Protein AF-A0A238F2N9-F1 (afdb_monomer_lite)

InterPro domains:
  IPR011990 Tetratricopeptide-like helical domain superfamily [G3DSA:1.25.40.10] (8-204)
  IPR011990 Tetratricopeptide-like helical domain superfamily [SSF48452] (9-176)
  IPR050754 Peptidyl-prolyl cis-trans isomerase FKBP4/5/8-like [PTHR46512] (8-212)

Structure (mmCIF, N/CA/C/O backbone):
data_AF-A0A238F2N9-F1
#
_entry.id   AF-A0A238F2N9-F1
#
loop_
_atom_site.group_PDB
_atom_site.id
_atom_site.type_symbol
_atom_site.label_atom_id
_atom_site.label_alt_id
_atom_site.label_comp_id
_atom_site.label_asym_id
_atom_site.label_entity_id
_atom_site.label_seq_id
_atom_site.pdbx_PDB_ins_code
_atom_site.Cartn_x
_atom_site.Cartn_y
_atom_site.Cartn_z
_atom_site.occupancy
_atom_site.B_iso_or_equiv
_atom_site.auth_seq_id
_atom_site.auth_comp_id
_atom_site.auth_asym_id
_atom_site.auth_atom_id
_atom_site.pdbx_PDB_model_num
ATOM 1 N N . MET A 1 1 ? 27.573 -0.767 -26.453 1.00 58.88 1 MET A N 1
ATOM 2 C CA . MET A 1 1 ? 26.104 -0.731 -26.341 1.00 58.88 1 MET A CA 1
ATOM 3 C C . MET A 1 1 ? 25.653 0.646 -26.784 1.00 58.88 1 MET A C 1
ATOM 5 O O . MET A 1 1 ? 26.140 1.631 -26.234 1.00 58.88 1 MET A O 1
ATOM 9 N N . THR A 1 2 ? 24.842 0.719 -27.832 1.00 79.62 2 THR A N 1
ATOM 10 C CA . THR A 1 2 ? 24.351 1.987 -28.385 1.00 79.62 2 THR A CA 1
ATOM 11 C C . THR A 1 2 ? 23.282 2.599 -27.470 1.00 79.62 2 THR A C 1
ATOM 13 O O . THR A 1 2 ? 22.686 1.910 -26.641 1.00 79.62 2 THR A O 1
ATOM 16 N N . HIS A 1 3 ? 23.037 3.907 -27.593 1.00 74.12 3 HIS A N 1
ATOM 17 C CA . HIS A 1 3 ? 22.003 4.604 -26.813 1.00 74.12 3 HIS A CA 1
ATOM 18 C C . HIS A 1 3 ? 20.614 3.971 -27.010 1.00 74.12 3 HIS A C 1
ATOM 20 O O . HIS A 1 3 ? 19.890 3.717 -26.050 1.00 74.12 3 HIS A O 1
ATOM 26 N N . VAL A 1 4 ? 20.300 3.610 -28.256 1.00 81.00 4 VAL A N 1
ATOM 27 C CA . VAL A 1 4 ? 19.047 2.952 -28.650 1.00 81.00 4 VAL A CA 1
ATOM 28 C C . VAL A 1 4 ? 18.907 1.564 -28.011 1.00 81.00 4 VAL A C 1
ATOM 30 O O . VAL A 1 4 ? 17.842 1.220 -27.499 1.00 81.00 4 VAL A O 1
ATOM 33 N N . GLU A 1 5 ? 19.982 0.770 -27.971 1.00 83.94 5 GLU A N 1
ATOM 34 C CA . GLU A 1 5 ? 19.980 -0.539 -27.298 1.00 83.94 5 GLU A CA 1
ATOM 35 C C . GLU A 1 5 ? 19.699 -0.417 -25.797 1.00 83.94 5 GLU A C 1
ATOM 37 O O . GLU A 1 5 ? 18.938 -1.215 -25.247 1.00 83.94 5 GLU A O 1
ATOM 42 N N . ARG A 1 6 ? 20.272 0.597 -25.135 1.00 82.94 6 ARG A N 1
ATOM 43 C CA . ARG A 1 6 ? 20.068 0.842 -23.701 1.00 82.94 6 ARG A CA 1
ATOM 44 C C . ARG A 1 6 ? 18.620 1.230 -23.395 1.00 82.94 6 ARG A C 1
ATOM 46 O O . ARG A 1 6 ? 18.033 0.685 -22.463 1.00 82.94 6 ARG A O 1
ATOM 53 N N . GLN A 1 7 ? 18.032 2.125 -24.191 1.00 82.31 7 GLN A N 1
ATOM 54 C CA . GLN A 1 7 ? 16.620 2.508 -24.058 1.00 82.31 7 GLN A CA 1
ATOM 55 C C . GLN A 1 7 ? 15.690 1.309 -24.236 1.00 82.31 7 GLN A C 1
ATOM 57 O O . GLN A 1 7 ? 14.778 1.103 -23.433 1.00 82.31 7 GLN A O 1
ATOM 62 N N . LYS A 1 8 ? 15.960 0.471 -25.243 1.00 87.56 8 LYS A N 1
ATOM 63 C CA . LYS A 1 8 ? 15.185 -0.745 -25.486 1.00 87.56 8 LYS A CA 1
ATOM 64 C C . LYS A 1 8 ? 15.255 -1.703 -24.294 1.00 87.56 8 LYS A C 1
ATOM 66 O O . LYS A 1 8 ? 14.214 -2.098 -23.777 1.00 87.56 8 LYS A O 1
ATOM 71 N N . GLN A 1 9 ? 16.452 -2.009 -23.792 1.00 88.12 9 GLN A N 1
ATOM 72 C CA . GLN A 1 9 ? 16.621 -2.886 -22.623 1.00 88.12 9 GLN A CA 1
ATOM 73 C C . GLN A 1 9 ? 15.917 -2.349 -21.370 1.00 88.12 9 GLN A C 1
ATOM 75 O O . GLN A 1 9 ? 15.316 -3.116 -20.612 1.00 88.12 9 GLN A O 1
ATOM 80 N N . LEU A 1 10 ? 15.964 -1.033 -21.159 1.00 88.06 10 LEU A N 1
ATOM 81 C CA . LEU A 1 10 ? 15.272 -0.378 -20.056 1.00 88.06 10 LEU A CA 1
ATOM 82 C C . LEU A 1 10 ? 13.750 -0.522 -20.185 1.00 88.06 10 LEU A C 1
ATOM 84 O O . LEU A 1 10 ? 13.097 -0.929 -19.224 1.00 88.06 10 LEU A O 1
ATOM 88 N N . SER A 1 11 ? 13.197 -0.254 -21.371 1.00 88.44 11 SER A N 1
ATOM 89 C CA . SER A 1 11 ? 11.763 -0.420 -21.634 1.00 88.44 11 SER A CA 1
ATOM 90 C C . SER A 1 11 ? 11.304 -1.866 -21.410 1.00 88.44 11 SER A C 1
ATOM 92 O O . SER A 1 11 ? 10.358 -2.100 -20.663 1.00 88.44 11 SER A O 1
ATOM 94 N N . GLU A 1 12 ? 12.057 -2.850 -21.915 1.00 91.88 12 GLU A N 1
ATOM 95 C CA . GLU A 1 12 ? 11.763 -4.272 -21.717 1.00 91.88 12 GLU A CA 1
ATOM 96 C C . GLU A 1 12 ? 11.811 -4.678 -20.239 1.00 91.88 12 GLU A C 1
ATOM 98 O O . GLU A 1 12 ? 11.025 -5.514 -19.793 1.00 91.88 12 GLU A O 1
ATOM 103 N N . THR A 1 13 ? 12.735 -4.105 -19.464 1.00 91.50 13 THR A N 1
ATOM 104 C CA . THR A 1 13 ? 12.846 -4.369 -18.021 1.00 91.50 13 THR A CA 1
ATOM 105 C C . THR A 1 13 ? 11.628 -3.836 -17.272 1.00 91.50 13 THR A C 1
ATOM 107 O O . THR A 1 13 ? 11.067 -4.537 -16.426 1.00 91.50 13 THR A O 1
ATOM 110 N N . ILE A 1 14 ? 11.186 -2.623 -17.611 1.00 92.31 14 ILE A N 1
ATOM 111 C CA . ILE A 1 14 ? 9.998 -1.998 -17.021 1.00 92.31 14 ILE A CA 1
ATOM 112 C C . ILE A 1 14 ? 8.747 -2.810 -17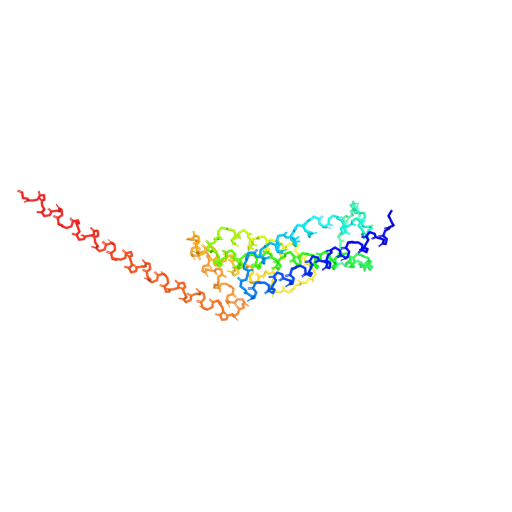.368 1.00 92.31 14 ILE A C 1
ATOM 114 O O . ILE A 1 14 ? 7.971 -3.144 -16.471 1.00 92.31 14 ILE A O 1
ATOM 118 N N . ASP A 1 15 ? 8.584 -3.203 -18.630 1.00 94.12 15 ASP A N 1
ATOM 119 C CA . ASP A 1 15 ? 7.436 -3.993 -19.075 1.00 94.12 15 ASP A CA 1
ATOM 120 C C . ASP A 1 15 ? 7.392 -5.362 -18.391 1.00 94.12 15 ASP A C 1
ATOM 122 O O . ASP A 1 15 ? 6.347 -5.761 -17.871 1.00 94.12 15 ASP A O 1
ATOM 126 N N . LYS A 1 16 ? 8.533 -6.059 -18.294 1.00 95.62 16 LYS A N 1
ATOM 127 C CA . LYS A 1 16 ? 8.638 -7.326 -17.551 1.00 95.62 16 LYS A CA 1
ATOM 128 C C . LYS A 1 16 ? 8.234 -7.153 -16.090 1.00 95.62 16 LYS A C 1
ATOM 130 O O . LYS A 1 16 ? 7.448 -7.949 -15.579 1.00 95.62 16 LYS A O 1
ATOM 135 N N . ALA A 1 17 ? 8.709 -6.104 -15.421 1.00 95.62 17 ALA A N 1
ATOM 136 C CA . ALA A 1 17 ? 8.328 -5.834 -14.039 1.00 95.62 17 ALA A CA 1
ATOM 137 C C . ALA A 1 17 ? 6.822 -5.540 -13.906 1.00 95.62 17 ALA A C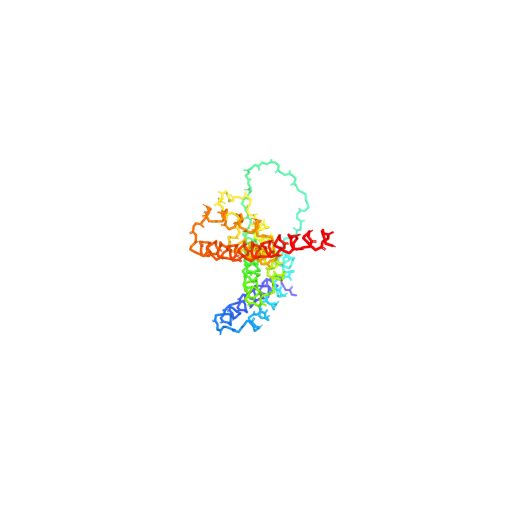 1
ATOM 139 O O . ALA A 1 17 ? 6.164 -6.033 -12.989 1.00 95.62 17 ALA A O 1
ATOM 140 N N . ILE A 1 18 ? 6.229 -4.796 -14.842 1.00 94.25 18 ILE A N 1
ATOM 141 C CA . ILE A 1 18 ? 4.783 -4.550 -14.849 1.00 94.25 18 ILE A CA 1
ATOM 142 C C . ILE A 1 18 ? 4.007 -5.860 -15.038 1.00 94.25 18 ILE A C 1
ATOM 144 O O . ILE A 1 18 ? 3.010 -6.061 -14.341 1.00 94.25 18 ILE A O 1
ATOM 148 N N . GLN A 1 19 ? 4.465 -6.765 -15.905 1.00 97.06 19 GLN A N 1
ATOM 149 C CA . GLN A 1 19 ? 3.849 -8.083 -16.090 1.00 97.06 19 GLN A CA 1
ATOM 150 C C . GLN A 1 19 ? 3.903 -8.928 -14.812 1.00 97.06 19 GLN A C 1
ATOM 152 O O . GLN A 1 19 ? 2.876 -9.459 -14.391 1.00 97.06 19 GLN A O 1
ATOM 157 N N . VAL A 1 20 ? 5.050 -8.978 -14.126 1.00 97.56 20 VAL A N 1
ATOM 158 C CA . VAL A 1 20 ? 5.173 -9.679 -12.832 1.00 97.56 20 VAL A CA 1
ATOM 159 C C . VAL A 1 20 ? 4.210 -9.092 -11.793 1.00 97.56 20 VAL A C 1
ATOM 161 O O . VAL A 1 20 ? 3.560 -9.829 -11.054 1.00 97.56 20 VAL A O 1
ATOM 164 N N . ARG A 1 21 ? 4.017 -7.766 -11.771 1.00 96.88 21 ARG A N 1
ATOM 165 C CA . ARG A 1 21 ? 3.015 -7.132 -10.895 1.00 96.88 21 ARG A CA 1
ATOM 166 C C . ARG A 1 21 ? 1.595 -7.614 -11.203 1.00 96.88 21 ARG A C 1
ATOM 168 O O . ARG A 1 21 ? 0.807 -7.800 -10.276 1.00 96.88 21 ARG A O 1
ATOM 175 N N . LEU A 1 22 ? 1.244 -7.775 -12.480 1.00 97.19 22 LEU A N 1
ATOM 176 C CA . LEU A 1 22 ? -0.074 -8.273 -12.884 1.00 97.19 22 LEU A CA 1
ATOM 177 C C . LEU A 1 22 ? -0.270 -9.734 -12.458 1.00 97.19 22 LEU A C 1
ATOM 179 O O . LEU A 1 22 ? -1.304 -10.041 -11.871 1.00 97.19 22 LEU A O 1
ATOM 183 N N . GLN A 1 23 ? 0.747 -10.583 -12.618 1.00 97.50 23 GLN A N 1
ATOM 184 C CA . GLN A 1 23 ? 0.736 -11.959 -12.102 1.00 97.50 23 GLN A CA 1
ATOM 185 C C . GLN A 1 23 ? 0.522 -11.991 -10.581 1.00 97.50 23 GLN A C 1
ATOM 187 O O . GLN A 1 23 ? -0.339 -12.723 -10.088 1.00 97.50 23 GLN A O 1
ATOM 192 N N . GLY A 1 24 ? 1.215 -11.119 -9.843 1.00 97.38 24 GLY A N 1
ATOM 193 C CA . GLY A 1 24 ? 1.013 -10.960 -8.403 1.00 97.38 24 GLY A CA 1
ATOM 194 C C . GLY A 1 24 ? -0.418 -10.540 -8.045 1.00 97.38 24 GLY A C 1
ATOM 195 O O . GLY A 1 24 ? -0.977 -11.022 -7.060 1.00 97.38 24 GLY A O 1
ATOM 196 N N . ASN A 1 25 ? -1.061 -9.695 -8.862 1.00 96.94 25 ASN A N 1
ATOM 197 C CA . ASN A 1 25 ? -2.469 -9.329 -8.670 1.00 96.94 25 ASN A CA 1
ATOM 198 C C . ASN A 1 25 ? -3.406 -10.524 -8.860 1.00 96.94 25 ASN A C 1
ATOM 200 O O . ASN A 1 25 ? -4.387 -10.643 -8.127 1.00 96.94 25 ASN A O 1
ATOM 204 N N . ASP A 1 26 ? -3.125 -11.398 -9.821 1.00 97.94 26 ASP A N 1
ATOM 205 C CA . ASP A 1 26 ? -3.947 -12.581 -10.063 1.00 97.94 26 ASP A CA 1
ATOM 206 C C . ASP A 1 26 ? -3.767 -13.621 -8.952 1.00 97.94 26 ASP A C 1
ATOM 208 O O . ASP A 1 26 ? -4.764 -14.130 -8.437 1.00 97.94 26 ASP A O 1
ATOM 212 N N . LYS A 1 27 ? -2.539 -13.822 -8.456 1.00 97.94 27 LYS A N 1
ATOM 213 C CA . LYS A 1 27 ? -2.280 -14.616 -7.240 1.00 97.94 27 LYS A CA 1
ATOM 214 C C . LYS A 1 27 ? -3.001 -14.047 -6.016 1.00 97.94 27 LYS A C 1
ATOM 216 O O . LYS A 1 27 ? -3.625 -14.789 -5.260 1.00 97.94 27 LYS A O 1
ATOM 221 N N . LEU A 1 28 ? -2.999 -12.720 -5.848 1.00 96.69 28 LEU A N 1
ATOM 222 C CA . LEU A 1 28 ? -3.719 -12.049 -4.763 1.00 96.69 28 LEU A CA 1
ATOM 223 C C . LEU A 1 28 ? -5.235 -12.287 -4.839 1.00 96.69 28 LEU A C 1
ATOM 225 O O . LEU A 1 28 ? -5.866 -12.498 -3.800 1.00 96.69 28 LEU A O 1
ATOM 229 N N . LYS A 1 29 ? -5.822 -12.259 -6.044 1.00 96.56 29 LYS A N 1
ATOM 230 C CA . LYS A 1 29 ? -7.240 -12.598 -6.258 1.00 96.56 29 LYS A CA 1
ATOM 231 C C . LYS A 1 29 ? -7.514 -14.074 -5.964 1.00 96.56 29 LYS A C 1
ATOM 233 O O . LYS A 1 29 ? -8.528 -14.374 -5.346 1.00 96.56 29 LYS A O 1
ATOM 238 N N . ALA A 1 30 ? -6.601 -14.966 -6.351 1.00 96.81 30 ALA A N 1
ATOM 239 C CA . ALA A 1 30 ? -6.681 -16.404 -6.092 1.00 96.81 30 ALA A CA 1
ATOM 240 C C . ALA A 1 30 ? -6.447 -16.783 -4.614 1.00 96.81 30 ALA A C 1
ATOM 242 O O . ALA A 1 30 ? -6.652 -17.931 -4.233 1.00 96.81 30 ALA A O 1
ATOM 243 N N . GLY A 1 31 ? -6.031 -15.834 -3.770 1.00 96.00 31 GLY A N 1
ATOM 244 C CA . GLY A 1 31 ? -5.780 -16.062 -2.347 1.00 96.00 31 GLY A CA 1
ATOM 245 C C . GLY A 1 31 ? -4.364 -16.543 -2.018 1.00 96.00 31 GLY A C 1
ATOM 246 O O . GLY A 1 31 ? -4.049 -16.694 -0.838 1.00 96.00 31 GLY A O 1
ATOM 247 N N . ASP A 1 32 ? -3.484 -16.699 -3.011 1.00 97.19 32 ASP A N 1
ATOM 248 C CA . ASP A 1 32 ? -2.063 -16.976 -2.793 1.00 97.19 32 ASP A CA 1
ATOM 249 C C . ASP A 1 32 ? -1.331 -15.699 -2.350 1.00 97.19 32 ASP A C 1
ATOM 251 O O . ASP A 1 32 ? -0.684 -14.982 -3.119 1.00 97.19 32 ASP A O 1
ATOM 255 N N . LEU A 1 33 ? -1.468 -15.392 -1.060 1.00 96.62 33 LEU A N 1
ATOM 256 C CA . LEU A 1 33 ? -0.879 -14.204 -0.450 1.00 96.62 33 LEU A CA 1
ATOM 257 C C . LEU A 1 33 ? 0.655 -14.239 -0.455 1.00 96.62 33 LEU A C 1
ATOM 259 O O . LEU A 1 33 ? 1.288 -13.183 -0.486 1.00 96.62 33 LEU A O 1
ATOM 263 N N . GLN A 1 34 ? 1.260 -15.426 -0.364 1.00 96.50 34 GLN A N 1
ATOM 264 C CA . GLN A 1 34 ? 2.711 -15.561 -0.275 1.00 96.50 34 GLN A CA 1
ATOM 265 C C . GLN A 1 34 ? 3.364 -15.457 -1.651 1.00 96.50 34 GLN A C 1
ATOM 267 O O . GLN A 1 34 ? 4.317 -14.688 -1.787 1.00 96.50 34 GLN A O 1
ATOM 272 N N . GLY A 1 35 ? 2.825 -16.139 -2.663 1.00 97.25 35 GLY A N 1
ATOM 273 C CA . GLY A 1 35 ? 3.292 -16.003 -4.039 1.00 97.25 35 GLY A CA 1
ATOM 274 C C . GLY A 1 35 ? 3.075 -14.591 -4.581 1.00 97.25 35 GLY A C 1
ATOM 275 O O . GLY A 1 35 ? 3.976 -14.040 -5.206 1.00 97.25 35 GLY A O 1
ATOM 276 N N . ALA A 1 36 ? 1.950 -13.942 -4.252 1.00 97.94 36 ALA A N 1
ATOM 277 C CA . ALA A 1 36 ? 1.735 -12.537 -4.607 1.00 97.94 36 ALA A CA 1
ATOM 278 C C . ALA A 1 36 ? 2.782 -11.605 -3.971 1.00 97.94 36 ALA A C 1
ATOM 280 O O . ALA A 1 36 ? 3.303 -10.711 -4.634 1.00 97.94 36 ALA A O 1
ATOM 281 N N . LEU A 1 37 ? 3.126 -11.812 -2.691 1.00 97.19 37 LEU A N 1
ATOM 282 C CA . LEU A 1 37 ? 4.179 -11.030 -2.034 1.00 97.19 37 LEU A CA 1
ATOM 283 C C . LEU A 1 37 ? 5.542 -11.227 -2.697 1.00 97.19 37 LEU A C 1
ATOM 285 O O . LEU A 1 37 ? 6.263 -10.246 -2.853 1.00 97.19 37 LEU A O 1
ATOM 289 N N . GLN A 1 38 ? 5.896 -12.461 -3.064 1.00 97.56 38 GLN A N 1
ATOM 290 C CA . GLN A 1 38 ? 7.151 -12.750 -3.762 1.00 97.56 38 GLN A CA 1
ATOM 291 C C . GLN A 1 38 ? 7.229 -11.983 -5.084 1.00 97.56 38 GLN A C 1
ATOM 293 O O . GLN A 1 38 ? 8.198 -11.253 -5.291 1.00 97.56 38 GLN A O 1
ATOM 298 N N . ASP A 1 39 ? 6.176 -12.048 -5.902 1.00 97.88 39 ASP A N 1
ATOM 299 C CA . ASP A 1 39 ? 6.106 -11.303 -7.162 1.00 97.88 39 ASP A CA 1
ATOM 300 C C . ASP A 1 39 ? 6.259 -9.796 -6.920 1.00 97.88 39 ASP A C 1
ATOM 302 O O . ASP A 1 39 ? 7.056 -9.134 -7.580 1.00 97.88 39 ASP A O 1
ATOM 306 N N . TYR A 1 40 ? 5.565 -9.237 -5.924 1.00 97.75 40 TYR A N 1
ATOM 307 C CA . TYR A 1 40 ? 5.686 -7.816 -5.592 1.00 97.75 40 TYR A CA 1
ATOM 308 C C . TYR A 1 40 ? 7.088 -7.417 -5.119 1.00 97.75 40 TYR A C 1
ATOM 310 O O . TYR A 1 40 ? 7.554 -6.333 -5.472 1.00 97.75 40 TYR A O 1
ATOM 318 N N . TYR A 1 41 ? 7.795 -8.268 -4.371 1.00 96.81 41 TYR A N 1
ATOM 319 C CA . TYR A 1 41 ? 9.195 -8.010 -4.028 1.00 96.81 41 TYR A CA 1
ATOM 320 C C . TYR A 1 41 ? 10.094 -8.017 -5.267 1.00 96.81 41 TYR A C 1
ATOM 322 O O . TYR A 1 41 ? 10.939 -7.131 -5.385 1.00 96.81 41 TYR A O 1
ATOM 330 N N . SER A 1 42 ? 9.880 -8.943 -6.206 1.00 95.50 42 SER A N 1
ATOM 331 C CA . SER A 1 42 ? 10.598 -8.961 -7.485 1.00 95.50 42 SER A CA 1
ATOM 332 C C . SER A 1 42 ? 10.351 -7.685 -8.291 1.00 95.50 42 SER A C 1
ATOM 334 O O . SER A 1 42 ? 11.302 -7.091 -8.788 1.00 95.50 42 SER A O 1
ATOM 336 N N . VAL A 1 43 ? 9.109 -7.192 -8.339 1.00 96.12 43 VAL A N 1
ATOM 337 C CA . VAL A 1 43 ? 8.774 -5.908 -8.982 1.00 96.12 43 VAL A CA 1
ATOM 338 C C . VAL A 1 43 ? 9.533 -4.753 -8.337 1.00 96.12 43 VAL A C 1
ATOM 340 O O . VAL A 1 43 ? 10.143 -3.947 -9.037 1.00 96.12 43 VAL A O 1
ATOM 343 N N . LEU A 1 44 ? 9.514 -4.660 -7.003 1.00 94.25 44 LEU A N 1
ATOM 344 C CA . LEU A 1 44 ? 10.239 -3.607 -6.294 1.00 94.25 44 LEU A CA 1
ATOM 345 C C . LEU A 1 44 ? 11.743 -3.699 -6.536 1.00 94.25 44 LEU A C 1
ATOM 347 O O . LEU A 1 44 ? 12.374 -2.662 -6.688 1.00 94.25 44 LEU A O 1
ATOM 351 N N . PHE A 1 45 ? 12.308 -4.903 -6.586 1.00 92.88 45 PHE A N 1
ATOM 352 C CA . PHE A 1 45 ? 13.722 -5.105 -6.880 1.00 92.88 45 PHE A CA 1
ATOM 353 C C . PHE A 1 45 ? 14.082 -4.653 -8.300 1.00 92.88 45 PHE A C 1
ATOM 355 O O . PHE A 1 45 ? 15.075 -3.959 -8.477 1.00 92.88 45 PHE A O 1
ATOM 362 N N . SER A 1 46 ? 13.256 -4.986 -9.298 1.00 91.50 46 SER A N 1
ATOM 363 C CA . SER A 1 46 ? 13.491 -4.595 -10.692 1.00 91.50 46 SER A CA 1
ATOM 364 C C . SER A 1 46 ? 13.303 -3.102 -10.946 1.00 91.50 46 SER A C 1
ATOM 366 O O . SER A 1 46 ? 13.966 -2.555 -11.818 1.00 91.50 46 SER A O 1
ATOM 368 N N . LEU A 1 47 ? 12.386 -2.447 -10.228 1.00 89.88 47 LEU A N 1
ATOM 369 C CA . LEU A 1 47 ? 12.039 -1.044 -10.471 1.00 89.88 47 LEU A CA 1
ATOM 370 C C . LEU A 1 47 ? 12.773 -0.057 -9.555 1.00 89.88 47 LEU A C 1
ATOM 372 O O . LEU A 1 47 ? 12.991 1.091 -9.948 1.00 89.88 47 LEU A O 1
ATOM 376 N N . ARG A 1 48 ? 13.154 -0.454 -8.332 1.00 83.06 48 ARG A N 1
ATOM 377 C CA . ARG A 1 48 ? 13.898 0.431 -7.423 1.00 83.06 48 ARG A CA 1
ATOM 378 C C . ARG A 1 48 ? 15.308 0.651 -7.961 1.00 83.06 48 ARG A C 1
ATOM 380 O O . ARG A 1 48 ? 16.056 -0.295 -8.162 1.00 83.06 48 ARG A O 1
ATOM 387 N N . GLY A 1 49 ? 15.672 1.918 -8.133 1.00 75.06 49 GLY A N 1
ATOM 388 C CA . GLY A 1 49 ? 16.987 2.318 -8.636 1.00 75.06 49 GLY A CA 1
ATOM 389 C C . GLY A 1 49 ? 17.034 2.584 -10.141 1.00 75.06 49 GLY A C 1
ATOM 390 O O . GLY A 1 49 ? 18.046 3.088 -10.615 1.00 75.06 49 GLY A O 1
ATOM 391 N N . LEU A 1 50 ? 15.940 2.348 -10.880 1.00 80.88 50 LEU A N 1
ATOM 392 C CA . LEU A 1 50 ? 15.884 2.691 -12.303 1.00 80.88 50 LEU A CA 1
ATOM 393 C C . LEU A 1 50 ? 15.821 4.202 -12.566 1.00 80.88 50 LEU A C 1
ATOM 395 O O . LEU A 1 50 ? 16.100 4.599 -13.687 1.00 80.88 50 LEU A O 1
ATOM 399 N N . ASP A 1 51 ? 15.510 5.049 -11.576 1.00 68.69 51 ASP A N 1
ATOM 400 C CA . ASP A 1 51 ? 15.424 6.511 -11.767 1.00 68.69 51 ASP A CA 1
ATOM 401 C C . ASP A 1 51 ? 16.713 7.098 -12.383 1.00 68.69 51 ASP A C 1
ATOM 403 O O . ASP A 1 51 ? 16.646 7.884 -13.328 1.00 68.69 51 ASP A O 1
ATOM 407 N N . GLY A 1 52 ? 17.891 6.667 -11.910 1.00 69.06 52 GLY A N 1
ATOM 408 C CA . GLY A 1 52 ? 19.181 7.090 -12.475 1.00 69.06 52 GLY A CA 1
ATOM 409 C C . GLY A 1 52 ? 19.436 6.503 -13.866 1.00 69.06 52 GLY A C 1
ATOM 410 O O . GLY A 1 52 ? 19.835 7.216 -14.783 1.00 69.06 52 GLY A O 1
ATOM 411 N N . SER A 1 53 ? 19.114 5.222 -14.063 1.00 73.44 53 SER A N 1
ATOM 412 C CA . SER A 1 53 ? 19.263 4.548 -15.359 1.00 73.44 53 SER A CA 1
ATOM 413 C C . SER A 1 53 ? 18.339 5.119 -16.439 1.00 73.44 53 SER A C 1
ATOM 415 O O . SER A 1 53 ? 18.738 5.193 -17.598 1.00 73.44 53 SER A O 1
ATOM 417 N N . ILE A 1 54 ? 17.130 5.557 -16.075 1.00 73.94 54 ILE A N 1
ATOM 418 C CA . ILE A 1 54 ? 16.194 6.258 -16.964 1.00 73.94 54 ILE A CA 1
ATOM 419 C C . ILE A 1 54 ? 16.790 7.599 -17.390 1.00 73.94 54 ILE A C 1
ATOM 421 O O . ILE A 1 54 ? 16.740 7.942 -18.569 1.00 73.94 54 ILE A O 1
ATOM 425 N N . GLN A 1 55 ? 17.406 8.334 -16.463 1.00 69.50 55 GLN A N 1
ATOM 426 C CA . GLN A 1 55 ? 18.048 9.609 -16.771 1.00 69.50 55 GLN A CA 1
ATOM 427 C C . GLN A 1 55 ? 19.267 9.463 -17.690 1.00 69.50 55 GLN A C 1
ATOM 429 O O . GLN A 1 55 ? 19.414 10.226 -18.645 1.00 69.50 55 GLN A O 1
ATOM 434 N N . GLU A 1 56 ? 20.099 8.450 -17.461 1.00 72.94 56 GLU A N 1
ATOM 435 C CA . GLU A 1 56 ? 21.279 8.163 -18.283 1.00 72.94 56 GLU A CA 1
ATOM 436 C C . GLU A 1 56 ? 20.945 7.569 -19.659 1.00 72.94 56 GLU A C 1
ATOM 438 O O . GLU A 1 56 ? 21.672 7.800 -20.626 1.00 72.94 56 GLU A O 1
ATOM 443 N N . ALA A 1 57 ? 19.884 6.765 -19.766 1.00 65.44 57 ALA A N 1
ATOM 444 C CA . ALA A 1 57 ? 19.474 6.135 -21.022 1.00 65.44 57 ALA A CA 1
ATOM 445 C C . ALA A 1 57 ? 18.706 7.078 -21.955 1.00 65.44 57 ALA A C 1
ATOM 447 O O . ALA A 1 57 ? 18.606 6.797 -23.143 1.00 65.44 57 ALA A O 1
ATOM 448 N N . MET A 1 58 ? 18.163 8.175 -21.432 1.00 66.81 58 MET A N 1
ATOM 449 C CA . MET A 1 58 ? 17.422 9.179 -22.203 1.00 66.81 58 MET A CA 1
ATOM 450 C C . MET A 1 58 ? 18.287 10.407 -22.542 1.00 66.81 58 MET A C 1
ATOM 452 O O . MET A 1 58 ? 17.775 11.396 -23.049 1.00 66.81 58 MET A O 1
ATOM 456 N N . GLY A 1 59 ? 19.600 10.353 -22.272 1.00 57.00 59 GLY A N 1
ATOM 457 C CA . GLY A 1 59 ? 20.566 11.366 -22.715 1.00 57.00 59 GLY A CA 1
ATOM 458 C C . GLY A 1 59 ? 20.577 12.672 -21.911 1.00 57.00 59 GLY A C 1
ATOM 459 O O . GLY A 1 59 ? 21.214 13.642 -22.323 1.00 57.00 59 GLY A O 1
ATOM 460 N N . ALA A 1 60 ? 19.917 12.726 -20.751 1.00 53.31 60 ALA A N 1
ATOM 461 C CA . ALA A 1 60 ? 19.815 13.946 -19.957 1.00 53.31 60 ALA A CA 1
ATOM 462 C C . ALA A 1 60 ? 21.025 14.122 -19.020 1.00 53.31 60 ALA A C 1
ATOM 464 O O . ALA A 1 60 ? 21.026 13.664 -17.874 1.00 53.31 60 ALA A O 1
ATOM 465 N N . ALA A 1 61 ? 22.051 14.843 -19.481 1.00 43.06 61 ALA A N 1
ATOM 466 C CA . ALA A 1 61 ? 23.078 15.387 -18.591 1.00 43.06 61 ALA A CA 1
ATOM 467 C C . ALA A 1 61 ? 22.426 16.241 -17.478 1.00 43.06 61 ALA A C 1
ATOM 469 O O . ALA A 1 61 ? 21.441 16.941 -17.747 1.00 43.06 61 ALA A O 1
ATOM 470 N N . PRO A 1 62 ? 22.952 16.239 -16.237 1.00 40.50 62 PRO A N 1
ATOM 471 C CA . PRO A 1 62 ? 22.481 17.160 -15.214 1.00 40.50 62 PRO A CA 1
ATOM 472 C C . PRO A 1 62 ? 22.764 18.583 -15.703 1.00 40.50 62 PRO A C 1
ATOM 474 O O . PRO A 1 62 ? 23.919 19.000 -15.786 1.00 40.50 62 PRO A O 1
ATOM 477 N N . ARG A 1 63 ? 21.718 19.338 -16.061 1.00 42.53 63 ARG A N 1
ATOM 478 C CA . ARG A 1 63 ? 21.859 20.769 -16.339 1.00 42.53 63 ARG A CA 1
ATOM 479 C C . ARG A 1 63 ? 22.182 21.472 -15.021 1.00 42.53 63 ARG A C 1
ATOM 481 O O . ARG A 1 63 ? 21.293 21.868 -14.273 1.00 42.53 63 ARG A O 1
ATOM 488 N N . LEU A 1 64 ? 23.474 21.568 -14.719 1.00 40.22 64 LEU A N 1
ATOM 489 C CA . LEU A 1 64 ? 24.020 22.464 -13.711 1.00 40.22 64 LEU A CA 1
ATOM 490 C C . LEU A 1 64 ? 23.665 23.901 -14.110 1.00 40.22 64 LEU A C 1
ATOM 492 O O . LEU A 1 64 ? 24.177 24.414 -15.096 1.00 40.22 64 LEU A O 1
ATOM 496 N N . GLY A 1 65 ? 22.787 24.521 -13.320 1.00 45.03 65 GLY A N 1
ATOM 497 C CA . GLY A 1 65 ? 22.678 25.970 -13.172 1.00 45.03 65 GLY A CA 1
ATOM 498 C C . GLY A 1 65 ? 22.094 26.746 -14.351 1.00 45.03 65 GLY A C 1
ATOM 499 O O . GLY A 1 65 ? 22.810 27.169 -15.247 1.00 45.03 65 GLY A O 1
ATOM 500 N N . CYS A 1 66 ? 20.814 27.101 -14.250 1.00 27.62 66 CYS A N 1
ATOM 501 C CA . CYS A 1 66 ? 20.384 28.434 -14.667 1.00 27.62 66 CYS A CA 1
ATOM 502 C C . CYS A 1 66 ? 19.178 28.854 -13.812 1.00 27.62 66 CYS A C 1
ATOM 504 O O . CYS A 1 66 ? 18.145 28.183 -13.868 1.00 27.62 66 CYS A O 1
ATOM 506 N N . PRO A 1 67 ? 19.271 29.912 -12.987 1.00 40.41 67 PRO A N 1
ATOM 507 C CA . PRO A 1 67 ? 18.099 30.458 -12.326 1.00 40.41 67 PRO A CA 1
ATOM 508 C C . PRO A 1 67 ? 17.340 31.281 -13.369 1.00 40.41 67 PRO A C 1
ATOM 510 O O . PRO A 1 67 ? 17.812 32.338 -13.776 1.00 40.41 67 PRO A O 1
ATOM 513 N N . SER A 1 68 ? 16.186 30.802 -13.832 1.00 37.44 68 SER A N 1
ATOM 514 C CA . SER A 1 68 ? 15.300 31.623 -14.660 1.00 37.44 68 SER A CA 1
ATOM 515 C C . SER A 1 68 ? 13.997 31.874 -13.919 1.00 37.44 68 SER A C 1
ATOM 517 O O . SER A 1 68 ? 13.134 31.007 -13.797 1.00 37.44 68 SER A O 1
ATOM 519 N N . GLN A 1 69 ? 13.898 33.083 -13.370 1.00 44.75 69 GLN A N 1
ATOM 520 C CA . GLN A 1 69 ? 12.638 33.697 -12.990 1.00 44.75 69 GLN A CA 1
ATOM 521 C C . GLN A 1 69 ? 11.905 34.087 -14.280 1.00 44.75 69 GLN A C 1
ATOM 523 O O . GLN A 1 69 ? 12.304 35.034 -14.947 1.00 44.75 69 GLN A O 1
ATOM 528 N N . SER A 1 70 ? 10.865 33.349 -14.661 1.00 41.25 70 SER A N 1
ATOM 529 C CA . SER A 1 70 ? 9.688 33.848 -15.398 1.00 41.25 70 SER A CA 1
ATOM 530 C C . SER A 1 70 ? 8.775 32.671 -15.751 1.00 41.25 70 SER A C 1
ATOM 532 O O . SER A 1 70 ? 9.217 31.635 -16.237 1.00 41.25 70 SER A O 1
ATOM 534 N N . GLY A 1 71 ? 7.487 32.815 -15.433 1.00 45.97 71 GLY A N 1
ATOM 535 C CA . GLY A 1 71 ? 6.477 31.752 -15.416 1.00 45.97 71 GLY A CA 1
ATOM 536 C C . GLY A 1 71 ? 5.941 31.306 -16.778 1.00 45.97 71 GLY A C 1
ATOM 537 O O . GLY A 1 71 ? 4.730 31.201 -16.935 1.00 45.97 71 GLY A O 1
ATOM 538 N N . THR A 1 72 ? 6.813 30.999 -17.735 1.00 43.38 72 THR A N 1
ATOM 539 C CA . THR A 1 72 ? 6.417 30.293 -18.965 1.00 43.38 72 THR A CA 1
ATOM 540 C C . THR A 1 72 ? 7.538 29.330 -19.339 1.00 43.38 72 THR A C 1
ATOM 542 O O . THR A 1 72 ? 8.582 29.764 -19.823 1.00 43.38 72 THR A O 1
ATOM 545 N N . GLU A 1 73 ? 7.368 28.033 -19.050 1.00 49.38 73 GLU A N 1
ATOM 546 C CA . GLU A 1 73 ? 8.365 27.033 -19.448 1.00 49.38 73 GLU A CA 1
ATOM 547 C C . GLU A 1 73 ? 8.417 26.932 -20.986 1.00 49.38 73 GLU A C 1
ATOM 549 O O . GLU A 1 73 ? 7.364 26.868 -21.628 1.00 49.38 73 GLU A O 1
ATOM 554 N N . PRO A 1 74 ? 9.616 26.923 -21.598 1.00 47.50 74 PRO A N 1
ATOM 555 C CA . PRO A 1 74 ? 9.763 26.649 -23.024 1.00 47.50 74 PRO A CA 1
ATOM 556 C C . PRO A 1 74 ? 9.255 25.233 -23.359 1.00 47.50 74 PRO A C 1
ATOM 558 O O . PRO A 1 74 ? 9.215 24.375 -22.472 1.00 47.50 74 PRO A O 1
ATOM 561 N N . PRO A 1 75 ? 8.882 24.952 -24.625 1.00 50.97 75 PRO A N 1
ATOM 562 C CA . PRO A 1 75 ? 8.425 23.629 -25.037 1.00 50.97 75 PRO A CA 1
ATOM 563 C C . PRO A 1 75 ? 9.454 22.574 -24.631 1.00 50.97 75 PRO A C 1
ATOM 565 O O . PRO A 1 75 ? 10.612 22.637 -25.041 1.00 50.97 75 PRO A O 1
ATOM 568 N N . LEU A 1 76 ? 9.042 21.628 -23.787 1.00 59.69 76 LEU A N 1
ATOM 569 C CA . LEU A 1 76 ? 9.881 20.491 -23.426 1.00 59.69 76 LEU A CA 1
ATOM 570 C C . LEU A 1 76 ? 10.172 19.683 -24.691 1.00 59.69 76 LEU A C 1
ATOM 572 O O . LEU A 1 76 ? 9.231 19.310 -25.397 1.00 59.69 76 LEU A O 1
ATOM 576 N N . ASP A 1 77 ? 11.455 19.419 -24.928 1.00 71.06 77 ASP A N 1
ATOM 577 C CA . ASP A 1 77 ? 11.934 18.512 -25.970 1.00 71.06 77 ASP A CA 1
ATOM 578 C C . ASP A 1 77 ? 11.232 17.149 -25.840 1.00 71.06 77 ASP A C 1
ATOM 580 O O . ASP A 1 77 ? 10.961 16.695 -24.717 1.00 71.06 77 ASP A O 1
ATOM 584 N N . ASP A 1 78 ? 10.909 16.500 -26.958 1.00 75.56 78 ASP A N 1
ATOM 585 C CA . ASP A 1 78 ? 10.080 15.283 -26.954 1.00 75.56 78 ASP A CA 1
ATOM 586 C C . ASP A 1 78 ? 10.740 14.139 -26.159 1.00 75.56 78 ASP A C 1
ATOM 588 O O . ASP A 1 78 ? 10.056 13.386 -25.457 1.00 75.56 78 ASP A O 1
ATOM 592 N N . ASP A 1 79 ? 12.075 14.098 -26.133 1.00 71.25 79 ASP A N 1
ATOM 593 C CA . ASP A 1 79 ? 12.861 13.163 -25.322 1.00 71.25 79 ASP A CA 1
ATOM 594 C C . ASP A 1 79 ? 12.685 13.392 -23.809 1.00 71.25 79 ASP A C 1
ATOM 596 O O . ASP A 1 79 ? 12.559 12.443 -23.027 1.00 71.25 79 ASP A O 1
ATOM 600 N N . VAL A 1 80 ? 12.599 14.655 -23.373 1.00 76.50 80 VAL A N 1
ATOM 601 C CA . VAL A 1 80 ? 12.386 15.006 -21.958 1.00 76.50 80 VAL A CA 1
ATOM 602 C C . VAL A 1 80 ? 10.972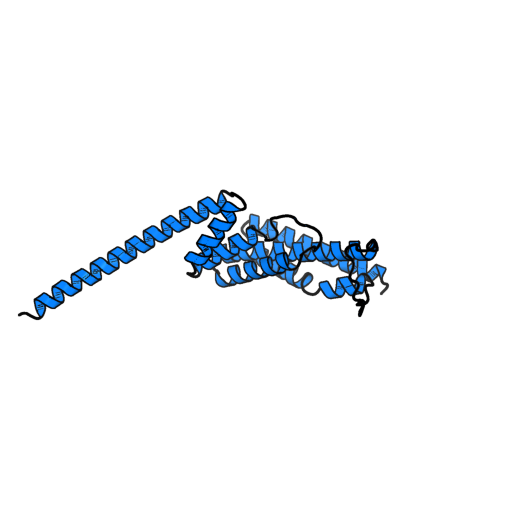 14.628 -21.521 1.00 76.50 80 VAL A C 1
ATOM 604 O O . VAL A 1 80 ? 10.779 14.158 -20.395 1.00 76.50 80 VAL A O 1
ATOM 607 N N . LYS A 1 81 ? 9.975 14.792 -22.400 1.00 79.00 81 LYS A N 1
ATOM 608 C CA . LYS A 1 81 ? 8.603 14.332 -22.132 1.00 79.00 81 LYS A CA 1
ATOM 609 C C . LYS A 1 81 ? 8.548 12.813 -22.009 1.00 79.00 81 LYS A C 1
ATOM 611 O O . LYS A 1 81 ? 8.049 12.318 -21.000 1.00 79.00 81 LYS A O 1
ATOM 616 N N . ALA A 1 82 ? 9.134 12.084 -22.959 1.00 79.06 82 ALA A N 1
ATOM 617 C CA . ALA A 1 82 ? 9.183 10.625 -22.925 1.00 79.06 82 ALA A CA 1
ATOM 618 C C . ALA A 1 82 ? 9.883 10.097 -21.656 1.00 79.06 82 ALA A C 1
ATOM 620 O O . ALA A 1 82 ? 9.425 9.130 -21.040 1.00 79.06 82 ALA A O 1
ATOM 621 N N . GLN A 1 83 ? 10.953 10.762 -21.202 1.00 77.94 83 GLN A N 1
ATOM 622 C CA . GLN A 1 83 ? 11.667 10.394 -19.973 1.00 77.94 83 GLN A CA 1
ATOM 623 C C . GLN A 1 83 ? 10.789 10.576 -18.740 1.00 77.94 83 GLN A C 1
ATOM 625 O O . GLN A 1 83 ? 10.736 9.702 -17.866 1.00 77.94 83 GLN A O 1
ATOM 630 N N . ARG A 1 84 ? 10.099 11.716 -18.664 1.00 79.56 84 ARG A N 1
ATOM 631 C CA . ARG A 1 84 ? 9.182 12.026 -17.566 1.00 79.56 84 ARG A CA 1
ATOM 632 C C . ARG A 1 84 ? 8.038 11.020 -17.518 1.00 79.56 84 ARG A C 1
ATOM 634 O O . ARG A 1 84 ? 7.783 10.463 -16.456 1.00 79.56 84 ARG A O 1
ATOM 641 N N . GLU A 1 85 ? 7.425 10.707 -18.656 1.00 82.88 85 GLU A N 1
ATOM 642 C CA . GLU A 1 85 ? 6.360 9.704 -18.735 1.00 82.88 85 GLU A CA 1
ATOM 643 C C . GLU A 1 85 ? 6.822 8.315 -18.288 1.00 82.88 85 GLU A C 1
ATOM 645 O O . GLU A 1 85 ? 6.105 7.628 -17.558 1.00 82.88 85 GLU A O 1
ATOM 650 N N . LEU A 1 86 ? 8.021 7.890 -18.696 1.00 84.12 86 LEU A N 1
ATOM 651 C CA . LEU A 1 86 ? 8.567 6.596 -18.292 1.00 84.12 86 LEU A CA 1
ATOM 652 C C . LEU A 1 86 ? 8.839 6.549 -16.783 1.00 84.12 86 LEU A C 1
ATOM 654 O O . LEU A 1 86 ? 8.492 5.574 -16.113 1.00 84.12 86 LEU A O 1
ATOM 658 N N . THR A 1 87 ? 9.394 7.630 -16.238 1.00 84.00 87 THR A N 1
ATOM 659 C CA . THR A 1 87 ? 9.638 7.786 -14.799 1.00 84.00 87 THR A CA 1
ATOM 660 C C . THR A 1 87 ? 8.325 7.750 -14.009 1.00 84.00 87 THR A C 1
ATOM 662 O O . THR A 1 87 ? 8.220 7.042 -13.005 1.00 84.00 87 THR A O 1
ATOM 665 N N . ASP A 1 88 ? 7.295 8.457 -14.479 1.00 83.44 88 ASP A N 1
ATOM 666 C CA . ASP A 1 88 ? 5.967 8.480 -13.859 1.00 83.44 88 ASP A CA 1
ATOM 667 C C . ASP A 1 88 ? 5.325 7.085 -13.870 1.00 83.44 88 ASP A C 1
ATOM 669 O O . ASP A 1 88 ? 4.798 6.636 -12.847 1.00 83.44 88 ASP A O 1
ATOM 673 N N . LYS A 1 89 ? 5.433 6.351 -14.988 1.00 85.69 89 LYS A N 1
ATOM 674 C CA . LYS A 1 89 ? 4.957 4.961 -15.105 1.00 85.69 89 LYS A CA 1
ATOM 675 C C . LYS A 1 89 ? 5.632 4.044 -14.084 1.00 85.69 89 LYS A C 1
ATOM 677 O O . LYS A 1 89 ? 4.946 3.281 -13.396 1.00 85.69 89 LYS A O 1
ATOM 682 N N . VAL A 1 90 ? 6.955 4.136 -13.937 1.00 89.12 90 VAL A N 1
ATOM 683 C CA . VAL A 1 90 ? 7.717 3.346 -12.955 1.00 89.12 90 VAL A CA 1
ATOM 684 C C . VAL A 1 90 ? 7.271 3.674 -11.532 1.00 89.12 90 VAL A C 1
ATOM 686 O O . VAL A 1 90 ? 6.935 2.768 -10.762 1.00 89.12 90 VAL A O 1
ATOM 689 N N . LYS A 1 91 ? 7.176 4.960 -11.182 1.00 87.19 91 LYS A N 1
ATOM 690 C CA . LYS A 1 91 ? 6.729 5.380 -9.848 1.00 87.19 91 LYS A CA 1
ATOM 691 C C . LYS A 1 91 ? 5.299 4.927 -9.558 1.00 87.19 91 LYS A C 1
ATOM 693 O O . LYS A 1 91 ? 5.036 4.401 -8.475 1.00 87.19 91 LYS A O 1
ATOM 698 N N . GLN A 1 92 ? 4.385 5.040 -10.520 1.00 88.00 92 GLN A N 1
ATOM 699 C CA . GLN A 1 92 ? 3.008 4.562 -10.379 1.00 88.00 92 GLN A CA 1
ATOM 700 C C . GLN A 1 92 ? 2.944 3.040 -10.160 1.00 88.00 92 GLN A C 1
ATOM 702 O O . GLN A 1 92 ? 2.149 2.561 -9.336 1.00 88.00 92 GLN A O 1
ATOM 707 N N . ALA A 1 93 ? 3.792 2.270 -10.851 1.00 90.56 93 ALA A N 1
ATOM 708 C CA . ALA A 1 93 ? 3.906 0.828 -10.657 1.00 90.56 93 ALA A CA 1
ATOM 709 C C . ALA A 1 93 ? 4.415 0.483 -9.246 1.00 90.56 93 ALA A C 1
ATOM 711 O O . ALA A 1 93 ? 3.825 -0.379 -8.584 1.00 90.56 93 ALA A O 1
ATOM 712 N N . ILE A 1 94 ? 5.429 1.195 -8.742 1.00 91.81 94 ILE A N 1
ATOM 713 C CA . ILE A 1 94 ? 5.955 1.029 -7.377 1.00 91.81 94 ILE A CA 1
ATOM 714 C C . ILE A 1 94 ? 4.886 1.379 -6.327 1.00 91.81 94 ILE A C 1
ATOM 716 O O . ILE A 1 94 ? 4.645 0.589 -5.411 1.00 91.81 94 ILE A O 1
ATOM 720 N N . VAL A 1 95 ? 4.190 2.514 -6.475 1.00 92.06 95 VAL A N 1
ATOM 721 C CA . VAL A 1 95 ? 3.103 2.936 -5.568 1.00 92.06 95 VAL A CA 1
ATOM 722 C C . VAL A 1 95 ? 2.009 1.872 -5.501 1.00 92.06 95 VAL A C 1
ATOM 724 O O . VAL A 1 95 ? 1.605 1.455 -4.415 1.00 92.06 95 VAL A O 1
ATOM 727 N N . SER A 1 96 ? 1.556 1.388 -6.659 1.00 92.25 96 SER A N 1
ATOM 728 C CA . SER A 1 96 ? 0.524 0.348 -6.734 1.00 92.25 96 SER A CA 1
ATOM 729 C C . SER A 1 96 ? 0.967 -0.953 -6.057 1.00 92.25 96 SER A C 1
ATOM 731 O O . SER A 1 96 ? 0.181 -1.591 -5.359 1.00 92.25 96 SER A O 1
ATOM 733 N N . THR A 1 97 ? 2.237 -1.325 -6.233 1.00 95.81 97 THR A N 1
ATOM 734 C CA . THR A 1 97 ? 2.836 -2.520 -5.627 1.00 95.81 97 THR A CA 1
ATOM 735 C C . THR A 1 97 ? 2.840 -2.414 -4.103 1.00 95.81 97 THR A C 1
ATOM 737 O O . THR A 1 97 ? 2.334 -3.305 -3.421 1.00 95.81 97 THR A O 1
ATOM 740 N N . HIS A 1 98 ? 3.294 -1.285 -3.552 1.00 96.38 98 HIS A N 1
ATOM 741 C CA . HIS A 1 98 ? 3.269 -1.046 -2.109 1.00 96.38 98 HIS A CA 1
ATOM 742 C C . HIS A 1 98 ? 1.847 -1.060 -1.517 1.00 96.38 98 HIS A C 1
ATOM 744 O O . HIS A 1 98 ? 1.646 -1.621 -0.439 1.00 96.38 98 HIS A O 1
ATOM 750 N N . ILE A 1 99 ? 0.840 -0.527 -2.221 1.00 95.69 99 ILE A N 1
ATOM 751 C CA . ILE A 1 99 ? -0.567 -0.582 -1.775 1.00 95.69 99 ILE A CA 1
ATOM 752 C C . ILE A 1 99 ? -1.068 -2.031 -1.674 1.00 95.69 99 ILE A C 1
ATOM 754 O O . ILE A 1 99 ? -1.739 -2.388 -0.699 1.00 95.69 99 ILE A O 1
ATOM 758 N N . ASN A 1 100 ? -0.733 -2.879 -2.649 1.00 96.81 100 ASN A N 1
ATOM 759 C CA . ASN A 1 100 ? -1.129 -4.288 -2.636 1.00 96.81 100 ASN A CA 1
ATOM 760 C C . ASN A 1 100 ? -0.394 -5.071 -1.541 1.00 96.81 100 ASN A C 1
ATOM 762 O O . ASN A 1 100 ? -1.018 -5.849 -0.817 1.00 96.81 100 ASN A O 1
ATOM 766 N N . MET A 1 101 ? 0.898 -4.805 -1.336 1.00 97.81 101 MET A N 1
ATOM 767 C CA . MET A 1 101 ? 1.652 -5.376 -0.217 1.00 97.81 101 MET A CA 1
ATOM 768 C C . MET A 1 101 ? 1.064 -4.968 1.138 1.00 97.81 101 MET A C 1
ATOM 770 O O . MET A 1 101 ? 0.920 -5.822 2.013 1.00 97.81 101 MET A O 1
ATOM 774 N N . ALA A 1 102 ? 0.658 -3.704 1.310 1.00 97.62 102 ALA A N 1
ATOM 775 C CA . ALA A 1 102 ? -0.009 -3.241 2.528 1.00 97.62 102 ALA A CA 1
ATOM 776 C C . ALA A 1 102 ? -1.304 -4.028 2.790 1.00 97.62 102 ALA A C 1
ATOM 778 O O . ALA A 1 102 ? -1.539 -4.495 3.905 1.00 97.62 102 ALA A O 1
ATOM 779 N N . MET A 1 103 ? -2.111 -4.266 1.750 1.00 95.94 103 MET A N 1
ATOM 780 C CA . MET A 1 103 ? -3.306 -5.108 1.858 1.00 95.94 103 MET A CA 1
ATOM 781 C C . MET A 1 103 ? -2.964 -6.536 2.307 1.00 95.94 103 MET A C 1
ATOM 783 O O . MET A 1 103 ? -3.634 -7.071 3.190 1.00 95.94 103 MET A O 1
ATOM 787 N N . ILE A 1 104 ? -1.931 -7.161 1.734 1.00 97.62 104 ILE A N 1
ATOM 788 C CA . ILE A 1 104 ? -1.539 -8.523 2.121 1.00 97.62 104 ILE A CA 1
ATOM 789 C C . ILE A 1 104 ? -1.046 -8.558 3.570 1.00 97.62 104 ILE A C 1
ATOM 791 O O . ILE A 1 104 ? -1.456 -9.424 4.342 1.00 97.62 104 ILE A O 1
ATOM 795 N N . HIS A 1 105 ? -0.204 -7.608 3.972 1.00 98.00 105 HIS A N 1
ATOM 796 C CA . HIS A 1 105 ? 0.284 -7.528 5.346 1.00 98.00 105 HIS A CA 1
ATOM 797 C C . HIS A 1 105 ? -0.845 -7.271 6.350 1.00 98.00 105 HIS A C 1
ATOM 799 O O . HIS A 1 105 ? -0.836 -7.885 7.416 1.00 98.00 105 HIS A O 1
ATOM 805 N N . SER A 1 106 ? -1.855 -6.475 5.981 1.00 96.12 106 SER A N 1
ATOM 806 C CA . SER A 1 106 ? -3.094 -6.325 6.754 1.00 96.12 106 SER A CA 1
ATOM 807 C C . SER A 1 106 ? -3.834 -7.660 6.914 1.00 96.12 106 SER A C 1
ATOM 809 O O . SER A 1 106 ? -4.190 -8.030 8.029 1.00 96.12 106 SER A O 1
ATOM 811 N N . LYS A 1 107 ? -4.008 -8.435 5.831 1.00 95.50 107 LYS A N 1
ATOM 812 C CA . LYS A 1 107 ? -4.639 -9.772 5.889 1.00 95.50 107 LYS A CA 1
ATOM 813 C C . LYS A 1 107 ? -3.869 -10.751 6.785 1.00 95.50 107 LYS A C 1
ATOM 815 O O . LYS A 1 107 ? -4.479 -11.593 7.430 1.00 95.50 107 LYS A O 1
ATOM 820 N N . LYS A 1 108 ? -2.540 -10.627 6.851 1.00 95.94 108 LYS A N 1
ATOM 821 C CA . LYS A 1 108 ? -1.660 -11.441 7.710 1.00 95.94 108 LYS A CA 1
ATOM 822 C C . LYS A 1 108 ? -1.515 -10.896 9.141 1.00 95.94 108 LYS A C 1
ATOM 824 O O . LYS A 1 108 ? -0.648 -11.372 9.866 1.00 95.94 108 LYS A O 1
ATOM 829 N N . ALA A 1 109 ? -2.286 -9.873 9.523 1.00 95.31 109 ALA A N 1
ATOM 830 C CA . ALA A 1 109 ? -2.177 -9.163 10.802 1.00 95.31 109 ALA A CA 1
ATOM 831 C C . ALA A 1 109 ? -0.771 -8.598 11.116 1.00 95.31 109 ALA A C 1
ATOM 833 O O . ALA A 1 109 ? -0.445 -8.296 12.263 1.00 95.31 109 ALA A O 1
ATOM 834 N N . ASN A 1 110 ? 0.071 -8.403 10.096 1.00 96.94 110 ASN A N 1
ATOM 835 C CA . ASN A 1 110 ? 1.366 -7.743 10.235 1.00 96.94 110 ASN A CA 1
ATOM 836 C C . ASN A 1 110 ? 1.195 -6.232 10.018 1.00 96.94 110 ASN A C 1
ATOM 838 O O . ASN A 1 110 ? 1.541 -5.678 8.971 1.00 96.94 110 ASN A O 1
ATOM 842 N N . TRP A 1 111 ? 0.621 -5.570 11.020 1.00 96.94 111 TRP A N 1
ATOM 843 C CA . TRP A 1 111 ? 0.213 -4.165 10.936 1.00 96.94 111 TRP A CA 1
ATOM 844 C C . TRP A 1 111 ? 1.386 -3.196 10.800 1.00 96.94 111 TRP A C 1
ATOM 846 O O . TRP A 1 111 ? 1.272 -2.217 10.068 1.00 96.94 111 TRP A O 1
ATOM 856 N N . LYS A 1 112 ? 2.536 -3.502 11.418 1.00 97.56 112 LYS A N 1
ATOM 857 C CA . LYS A 1 112 ? 3.764 -2.703 11.267 1.00 97.56 112 LYS A CA 1
ATOM 858 C C . LYS A 1 112 ? 4.208 -2.663 9.808 1.00 97.56 112 LYS A C 1
ATOM 860 O O . LYS A 1 112 ? 4.340 -1.594 9.227 1.00 97.56 112 LYS A O 1
ATOM 865 N N . ARG A 1 113 ? 4.326 -3.834 9.172 1.00 97.12 113 ARG A N 1
ATOM 866 C CA . ARG A 1 113 ? 4.752 -3.897 7.770 1.00 97.12 113 ARG A CA 1
ATOM 867 C C . ARG A 1 113 ? 3.713 -3.316 6.813 1.00 97.12 113 ARG A C 1
ATOM 869 O O . ARG A 1 113 ? 4.073 -2.739 5.789 1.00 97.12 113 ARG A O 1
ATOM 876 N N . SER A 1 114 ? 2.432 -3.452 7.153 1.00 97.62 114 SER A N 1
ATOM 877 C CA . SER A 1 114 ? 1.347 -2.796 6.424 1.00 97.62 114 SER A CA 1
ATOM 878 C C . SER A 1 114 ? 1.473 -1.271 6.469 1.00 97.62 114 SER A C 1
ATOM 880 O O . SER A 1 114 ? 1.299 -0.625 5.435 1.00 97.62 114 SER A O 1
ATOM 882 N N . LEU A 1 115 ? 1.793 -0.707 7.639 1.00 97.50 115 LEU A N 1
ATOM 883 C CA . LEU A 1 115 ? 2.007 0.726 7.818 1.00 97.50 115 LEU A CA 1
ATOM 884 C C . LEU A 1 115 ? 3.202 1.213 6.992 1.00 97.50 115 LEU A C 1
ATOM 886 O O . LEU A 1 115 ? 3.045 2.163 6.229 1.00 97.50 115 LEU A O 1
ATOM 890 N N . ASP A 1 116 ? 4.343 0.521 7.064 1.00 97.31 116 ASP A N 1
ATOM 891 C CA . ASP A 1 116 ? 5.540 0.869 6.283 1.00 97.31 116 ASP A CA 1
ATOM 892 C C . ASP A 1 116 ? 5.223 0.956 4.784 1.00 97.31 116 ASP A C 1
ATOM 894 O O . ASP A 1 116 ? 5.549 1.936 4.117 1.00 97.31 116 ASP A O 1
ATOM 898 N N . CYS A 1 117 ? 4.535 -0.056 4.244 1.00 96.44 117 CYS A N 1
ATOM 899 C CA . CYS A 1 117 ? 4.180 -0.088 2.826 1.00 96.44 117 CYS A CA 1
ATOM 900 C C . CYS A 1 117 ? 3.224 1.055 2.448 1.00 96.44 117 CYS A C 1
ATOM 902 O O . CYS A 1 117 ? 3.376 1.658 1.386 1.00 96.44 117 CYS A O 1
ATOM 904 N N . ALA A 1 118 ? 2.250 1.371 3.305 1.00 95.94 118 ALA A N 1
ATOM 905 C CA . ALA A 1 118 ? 1.321 2.473 3.067 1.00 95.94 118 ALA A CA 1
ATOM 906 C C . ALA A 1 118 ? 2.029 3.841 3.083 1.00 95.94 118 ALA A C 1
ATOM 908 O O . ALA A 1 118 ? 1.755 4.681 2.222 1.00 95.94 118 ALA A O 1
ATOM 909 N N . LEU A 1 119 ? 2.973 4.044 4.009 1.00 94.81 119 LEU A N 1
ATOM 910 C CA . LEU A 1 119 ? 3.776 5.265 4.101 1.00 94.81 119 LEU A CA 1
ATOM 911 C C . LEU A 1 119 ? 4.687 5.444 2.884 1.00 94.81 119 LEU A C 1
ATOM 913 O O . LEU A 1 119 ? 4.732 6.538 2.324 1.00 94.81 119 LEU A O 1
ATOM 917 N N . GLU A 1 120 ? 5.353 4.382 2.423 1.00 92.69 120 GLU A N 1
ATOM 918 C CA . GLU A 1 120 ? 6.181 4.429 1.211 1.00 92.69 120 GLU A CA 1
ATOM 919 C C . GLU A 1 120 ? 5.348 4.753 -0.037 1.00 92.69 120 GLU A C 1
ATOM 921 O O . GLU A 1 120 ? 5.713 5.633 -0.820 1.00 92.69 120 GLU A O 1
ATOM 926 N N . ALA A 1 121 ? 4.181 4.116 -0.195 1.00 91.94 121 ALA A N 1
ATOM 927 C CA . ALA A 1 121 ? 3.262 4.421 -1.292 1.00 91.94 121 ALA A CA 1
ATOM 928 C C . ALA A 1 121 ? 2.825 5.894 -1.279 1.00 91.94 121 ALA A C 1
ATOM 930 O O . ALA A 1 121 ? 2.799 6.550 -2.321 1.00 91.94 121 ALA A O 1
ATOM 931 N N . ARG A 1 122 ? 2.506 6.429 -0.096 1.00 89.69 122 ARG A N 1
ATOM 932 C CA . ARG A 1 122 ? 2.106 7.827 0.072 1.00 89.69 122 ARG A CA 1
ATOM 933 C C . ARG A 1 122 ? 3.257 8.784 -0.229 1.00 89.69 122 ARG A C 1
ATOM 935 O O . ARG A 1 122 ? 3.074 9.733 -0.985 1.00 89.69 122 ARG A O 1
ATOM 942 N N . LYS A 1 123 ? 4.450 8.515 0.305 1.00 88.00 123 LYS A N 1
ATOM 943 C CA . LYS A 1 123 ? 5.660 9.311 0.065 1.00 88.00 123 LYS A CA 1
ATOM 944 C C . LYS A 1 123 ? 5.985 9.402 -1.425 1.00 88.00 123 LYS A C 1
ATOM 946 O O . LYS A 1 123 ? 6.228 10.499 -1.921 1.00 88.00 123 LYS A O 1
ATOM 951 N N . LEU A 1 124 ? 5.935 8.279 -2.142 1.00 84.12 124 LEU A N 1
ATOM 952 C CA . LEU A 1 124 ? 6.178 8.240 -3.585 1.00 84.12 124 LEU A CA 1
ATOM 953 C C . LEU A 1 124 ? 5.062 8.921 -4.383 1.00 84.12 124 LEU A C 1
ATOM 955 O O . LEU A 1 124 ? 5.338 9.668 -5.316 1.00 84.12 124 LEU A O 1
ATOM 959 N N . SER A 1 125 ? 3.799 8.746 -3.987 1.00 83.56 125 SER A N 1
ATOM 960 C CA . SER A 1 125 ? 2.685 9.470 -4.610 1.00 83.56 125 SER A CA 1
ATOM 961 C C . SER A 1 125 ? 2.831 10.989 -4.457 1.00 83.56 125 SER A C 1
ATOM 963 O O . SER A 1 125 ? 2.487 11.729 -5.372 1.00 83.56 125 SER A O 1
ATOM 965 N N . LEU A 1 126 ? 3.360 11.454 -3.321 1.00 78.06 126 LEU A N 1
ATOM 966 C CA . LEU A 1 126 ? 3.637 12.867 -3.063 1.00 78.06 126 LEU A CA 1
ATOM 967 C C . LEU A 1 126 ? 4.908 13.375 -3.758 1.00 78.06 126 LEU A C 1
ATOM 969 O O . LEU A 1 126 ? 5.048 14.587 -3.909 1.00 78.06 126 LEU A O 1
ATOM 973 N N . SER A 1 127 ? 5.837 12.499 -4.156 1.00 73.00 127 SER A N 1
ATOM 974 C CA . SER A 1 127 ? 7.036 12.886 -4.912 1.00 73.00 127 SER A CA 1
ATOM 975 C C . SER A 1 127 ? 6.801 12.938 -6.425 1.00 73.00 127 SER A C 1
ATOM 977 O O . SER A 1 127 ? 7.566 13.588 -7.128 1.00 73.00 127 SER A O 1
ATOM 979 N N . CYS A 1 128 ? 5.712 12.349 -6.929 1.00 62.31 128 CYS A N 1
ATOM 980 C CA . CYS A 1 128 ? 5.263 12.467 -8.326 1.00 62.31 128 CYS A CA 1
ATOM 981 C C . CYS A 1 128 ? 4.569 13.812 -8.633 1.00 62.31 128 CYS A C 1
ATOM 983 O O . CYS A 1 128 ? 3.731 13.895 -9.528 1.00 62.31 128 CYS A O 1
ATOM 985 N N . LYS A 1 129 ? 4.852 14.872 -7.864 1.00 55.91 129 LYS A N 1
ATOM 986 C CA . LYS A 1 129 ? 4.225 16.188 -8.034 1.00 55.91 129 LYS A CA 1
ATOM 987 C C . LYS A 1 129 ? 4.617 16.798 -9.381 1.00 55.91 129 LYS A C 1
ATOM 989 O O . LYS A 1 129 ? 5.720 17.312 -9.528 1.00 55.91 129 LYS A O 1
ATOM 994 N N . ARG A 1 130 ? 3.665 16.833 -10.309 1.00 55.25 130 ARG A N 1
ATOM 995 C CA . ARG A 1 130 ? 3.604 17.858 -11.355 1.00 55.25 130 ARG A CA 1
ATOM 996 C C . ARG A 1 130 ? 3.386 19.228 -10.707 1.0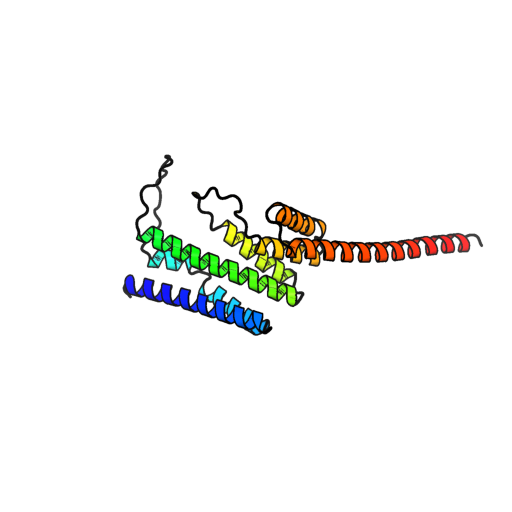0 55.25 130 ARG A C 1
ATOM 998 O O . ARG A 1 130 ? 2.541 19.367 -9.813 1.00 55.25 130 ARG A O 1
ATOM 1005 N N . ALA A 1 131 ? 4.195 20.210 -11.098 1.00 46.94 131 ALA A N 1
ATOM 1006 C CA . ALA A 1 131 ? 4.081 21.596 -10.636 1.00 46.94 131 ALA A CA 1
ATOM 1007 C C . ALA A 1 131 ? 2.902 22.330 -11.309 1.00 46.94 131 ALA A C 1
ATOM 1009 O O . ALA A 1 131 ? 2.420 23.333 -10.793 1.00 46.94 131 ALA A O 1
ATOM 1010 N N . ASP A 1 132 ? 2.412 21.781 -12.416 1.00 42.38 132 ASP A N 1
ATOM 1011 C CA . ASP A 1 132 ? 1.521 22.382 -13.404 1.00 42.38 132 ASP A CA 1
ATOM 1012 C C . ASP A 1 132 ? 0.044 21.966 -13.269 1.00 42.38 132 ASP A C 1
ATOM 1014 O O . ASP A 1 132 ? -0.841 22.693 -13.712 1.00 42.38 132 ASP A O 1
ATOM 1018 N N . GLU A 1 133 ? -0.273 20.873 -12.569 1.00 46.38 133 GLU A N 1
ATOM 1019 C CA . GLU A 1 133 ? -1.664 20.434 -12.394 1.00 46.38 133 GLU A CA 1
ATOM 1020 C C . GLU A 1 133 ? -2.219 20.825 -11.017 1.00 46.38 133 GLU A C 1
ATOM 1022 O O . GLU A 1 133 ? -2.032 20.153 -9.998 1.00 46.38 133 GLU A O 1
ATOM 1027 N N . TYR A 1 134 ? -2.937 21.949 -10.985 1.00 36.19 134 TYR A N 1
ATOM 1028 C CA . TYR A 1 134 ? -3.787 22.409 -9.883 1.00 36.19 134 TYR A CA 1
ATOM 1029 C C . TYR A 1 134 ? -5.056 21.537 -9.765 1.00 36.19 134 TYR A C 1
ATOM 1031 O O . TYR A 1 134 ? -6.170 22.045 -9.737 1.00 36.1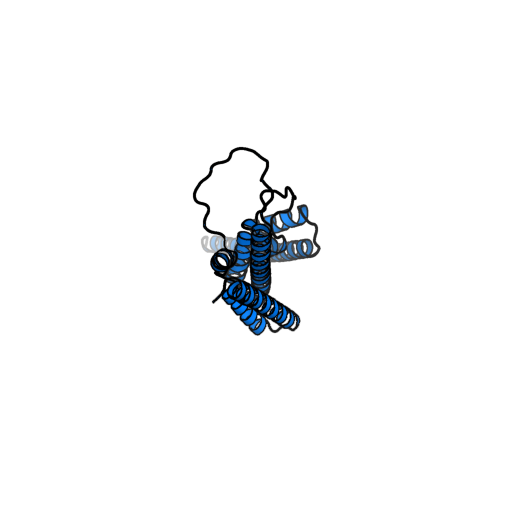9 134 TYR A O 1
ATOM 1039 N N . SER A 1 135 ? -4.923 20.206 -9.721 1.00 37.75 135 SER A N 1
ATOM 1040 C CA . SER A 1 135 ? -6.056 19.322 -9.439 1.00 37.75 135 SER A CA 1
ATOM 1041 C C . SER A 1 135 ? -6.073 18.954 -7.953 1.00 37.75 135 SER A C 1
ATOM 1043 O O . SER A 1 135 ? -5.151 18.372 -7.367 1.00 37.75 135 SER A O 1
ATOM 1045 N N . LEU A 1 136 ? -7.133 19.415 -7.302 1.00 35.12 136 LEU A N 1
ATOM 1046 C CA . LEU A 1 136 ? -7.521 19.103 -5.937 1.00 35.12 136 LEU A CA 1
ATOM 1047 C C . LEU A 1 136 ? -7.824 17.601 -5.846 1.00 35.12 136 LEU A C 1
ATOM 1049 O O . LEU A 1 136 ? -8.924 17.197 -6.192 1.00 35.12 136 LEU A O 1
ATOM 1053 N N . ASN A 1 137 ? -6.823 16.784 -5.492 1.00 44.47 137 ASN A N 1
ATOM 1054 C CA . ASN A 1 137 ? -6.899 15.490 -4.771 1.00 44.47 137 ASN A CA 1
ATOM 1055 C C . ASN A 1 137 ? -5.583 14.709 -4.953 1.00 44.47 137 ASN A C 1
ATOM 1057 O O . ASN A 1 137 ? -5.520 13.601 -5.479 1.00 44.47 137 ASN A O 1
ATOM 1061 N N . ARG A 1 138 ? -4.498 15.350 -4.505 1.00 57.28 138 ARG A N 1
ATOM 1062 C CA . ARG A 1 138 ? -3.086 15.021 -4.766 1.00 57.28 138 ARG A CA 1
ATOM 1063 C C . ARG A 1 138 ? -2.466 14.040 -3.752 1.00 57.28 138 ARG A C 1
ATOM 1065 O O . ARG A 1 138 ? -1.276 14.111 -3.460 1.00 57.28 138 ARG A O 1
ATOM 1072 N N . ASP A 1 139 ? -3.277 13.165 -3.164 1.00 69.44 139 ASP A N 1
ATOM 1073 C CA . ASP A 1 139 ? -2.856 12.175 -2.168 1.00 69.44 139 ASP A CA 1
ATOM 1074 C C . ASP A 1 139 ? -3.600 10.866 -2.445 1.00 69.44 139 ASP A C 1
ATOM 1076 O O . ASP A 1 139 ? -4.812 10.888 -2.641 1.00 69.44 139 ASP A O 1
ATOM 1080 N N . ASN A 1 140 ? -2.897 9.734 -2.514 1.00 82.50 140 ASN A N 1
ATOM 1081 C CA . ASN A 1 140 ? -3.511 8.471 -2.915 1.00 82.50 140 ASN A CA 1
ATOM 1082 C C . ASN A 1 140 ? -4.492 7.999 -1.819 1.00 82.50 140 ASN A C 1
ATOM 1084 O O . ASN A 1 140 ? -4.041 7.572 -0.747 1.00 82.50 140 ASN A O 1
ATOM 1088 N N . PRO A 1 141 ? -5.822 8.028 -2.057 1.00 88.62 141 PRO A N 1
ATOM 1089 C CA . PRO A 1 141 ? -6.805 7.757 -1.010 1.00 88.62 141 PRO A CA 1
ATOM 1090 C C . PRO A 1 141 ? -6.716 6.310 -0.521 1.00 88.62 141 PRO A C 1
ATOM 1092 O O . PRO A 1 141 ? -6.908 6.045 0.663 1.00 88.62 141 PRO A O 1
ATOM 1095 N N . LYS A 1 142 ? -6.325 5.372 -1.397 1.00 90.69 142 LYS A N 1
ATOM 1096 C CA . LYS A 1 142 ? -6.108 3.968 -1.026 1.00 90.69 142 LYS A CA 1
ATOM 1097 C C . LYS A 1 142 ? -4.907 3.825 -0.095 1.00 90.69 142 LYS A C 1
ATOM 1099 O O . LYS A 1 142 ? -5.014 3.120 0.902 1.00 90.69 142 LYS A O 1
ATOM 1104 N N . ALA A 1 143 ? -3.788 4.493 -0.382 1.00 92.69 143 ALA A N 1
ATOM 1105 C CA . ALA A 1 143 ? -2.608 4.457 0.486 1.00 92.69 143 ALA A CA 1
ATOM 1106 C C . ALA A 1 143 ? -2.914 5.048 1.871 1.00 92.69 143 ALA A C 1
ATOM 1108 O O . ALA A 1 143 ? -2.657 4.395 2.881 1.00 92.69 143 ALA A O 1
ATOM 1109 N N . LYS A 1 144 ? -3.558 6.223 1.924 1.00 93.19 144 LYS A N 1
ATOM 1110 C CA . LYS A 1 144 ? -4.011 6.846 3.180 1.00 93.19 144 LYS A CA 1
ATOM 1111 C C . LYS A 1 144 ? -4.990 5.968 3.953 1.00 93.19 144 LYS A C 1
ATOM 1113 O O . LYS A 1 144 ? -4.883 5.864 5.170 1.00 93.19 144 LYS A O 1
ATOM 1118 N N . PHE A 1 145 ? -5.923 5.316 3.262 1.00 94.88 145 PHE A N 1
ATOM 1119 C CA . PHE A 1 145 ? -6.868 4.414 3.908 1.00 94.88 145 PHE A CA 1
ATOM 1120 C C . PHE A 1 145 ? -6.155 3.208 4.530 1.00 94.88 145 PHE A C 1
ATOM 1122 O O . PHE A 1 145 ? -6.414 2.868 5.681 1.00 94.88 145 PHE A O 1
ATOM 1129 N N . ARG A 1 146 ? -5.195 2.601 3.817 1.00 95.44 146 ARG A N 1
ATOM 1130 C CA . ARG A 1 146 ? -4.363 1.510 4.358 1.00 95.44 146 ARG A CA 1
ATOM 1131 C C . ARG A 1 146 ? -3.515 1.961 5.547 1.00 95.44 146 ARG A C 1
ATOM 1133 O O . ARG A 1 146 ? -3.402 1.213 6.516 1.00 95.44 146 ARG A O 1
ATOM 1140 N N . GLU A 1 147 ? -2.958 3.171 5.492 1.00 95.62 147 GLU A N 1
ATOM 1141 C CA . GLU A 1 147 ? -2.225 3.787 6.605 1.00 95.62 147 GLU A CA 1
ATOM 1142 C C . GLU A 1 147 ? -3.130 3.911 7.839 1.00 95.62 147 GLU A C 1
ATOM 1144 O O . GLU A 1 147 ? -2.769 3.457 8.923 1.00 95.62 147 GLU A O 1
ATOM 1149 N N . ALA A 1 148 ? -4.336 4.453 7.658 1.00 95.94 148 ALA A N 1
ATOM 1150 C CA . ALA A 1 148 ? -5.304 4.633 8.729 1.00 95.94 148 ALA A CA 1
ATOM 1151 C C . ALA A 1 148 ? -5.730 3.300 9.365 1.00 95.94 148 ALA A C 1
ATOM 1153 O O . ALA A 1 148 ? -5.718 3.173 10.590 1.00 95.94 148 ALA A O 1
ATOM 1154 N N . GLN A 1 149 ? -6.030 2.284 8.547 1.00 95.56 149 GLN A N 1
ATOM 1155 C CA . GLN A 1 149 ? -6.352 0.935 9.026 1.00 95.56 149 GLN A CA 1
ATOM 1156 C C . GLN A 1 149 ? -5.214 0.346 9.874 1.00 95.56 149 GLN A C 1
ATOM 1158 O O . GLN A 1 149 ? -5.460 -0.195 10.953 1.00 95.56 149 GLN A O 1
ATOM 1163 N N . ALA A 1 150 ? -3.966 0.481 9.417 1.00 97.12 150 ALA A N 1
ATOM 1164 C CA . ALA A 1 150 ? -2.808 -0.022 10.146 1.00 97.12 150 ALA A CA 1
ATOM 1165 C C . ALA A 1 150 ? -2.587 0.729 11.472 1.00 97.12 150 ALA A C 1
ATOM 1167 O O . ALA A 1 150 ? -2.384 0.085 12.500 1.00 97.12 150 ALA A O 1
ATOM 1168 N N . ARG A 1 151 ? -2.698 2.066 11.478 1.00 97.00 151 ARG A N 1
ATOM 1169 C CA . ARG A 1 151 ? -2.593 2.901 12.690 1.00 97.00 151 ARG A CA 1
ATOM 1170 C C . ARG A 1 151 ? -3.628 2.519 13.748 1.00 97.00 151 ARG A C 1
ATOM 1172 O O . ARG A 1 151 ? -3.264 2.322 14.904 1.00 97.00 151 ARG A O 1
ATOM 1179 N N . ILE A 1 152 ? -4.888 2.313 13.349 1.00 96.00 152 ILE A N 1
ATOM 1180 C CA . ILE A 1 152 ? -5.956 1.859 14.258 1.00 96.00 152 ILE A CA 1
ATOM 1181 C C . ILE A 1 152 ? -5.566 0.540 14.932 1.00 96.00 152 ILE A C 1
ATOM 1183 O O . ILE A 1 152 ? -5.653 0.420 16.155 1.00 96.00 152 ILE A O 1
ATOM 1187 N N . LYS A 1 153 ? -5.100 -0.442 14.151 1.00 95.06 153 LYS A N 1
ATOM 1188 C CA . LYS A 1 153 ? -4.722 -1.765 14.671 1.00 95.06 153 LYS A CA 1
ATOM 1189 C C . LYS A 1 153 ? -3.426 -1.756 15.489 1.00 95.06 153 LYS A C 1
ATOM 1191 O O . LYS A 1 153 ? -3.231 -2.651 16.304 1.00 95.06 153 LYS A O 1
ATOM 1196 N N . LEU A 1 154 ? -2.582 -0.737 15.329 1.00 95.75 154 LEU A N 1
ATOM 1197 C CA . LEU A 1 154 ? -1.407 -0.488 16.172 1.00 95.75 154 LEU A CA 1
ATOM 1198 C C . LEU A 1 154 ? -1.729 0.284 17.465 1.00 95.75 154 LEU A C 1
ATOM 1200 O O . LEU A 1 154 ? -0.844 0.458 18.296 1.00 95.75 154 LEU A O 1
ATOM 1204 N N . GLY A 1 155 ? -2.980 0.714 17.661 1.00 93.12 155 GLY A N 1
ATOM 1205 C CA . GLY A 1 155 ? -3.430 1.425 18.862 1.00 93.12 155 GLY A CA 1
ATOM 1206 C C . GLY A 1 155 ? -3.550 2.942 18.697 1.00 93.12 155 GLY A C 1
ATOM 1207 O O . GLY A 1 155 ? -4.122 3.598 19.565 1.00 93.12 155 GLY A O 1
ATOM 1208 N N . GLU A 1 156 ? -3.124 3.506 17.565 1.00 95.69 156 GLU A N 1
ATOM 1209 C CA . GLU A 1 156 ? -3.299 4.923 17.211 1.00 95.69 156 GLU A CA 1
ATOM 1210 C C . GLU A 1 156 ? -4.719 5.193 16.675 1.00 95.69 156 GLU A C 1
ATOM 1212 O O . GLU A 1 156 ? -4.925 5.678 15.557 1.00 95.69 156 GLU A O 1
ATOM 1217 N N . VAL A 1 157 ? -5.726 4.831 17.472 1.00 93.94 157 VAL A N 1
ATOM 1218 C CA . VAL A 1 157 ? -7.134 4.801 17.052 1.00 93.94 157 VAL A CA 1
ATOM 1219 C C . VAL A 1 157 ? -7.652 6.186 16.668 1.00 93.94 157 VAL A C 1
ATOM 1221 O O . VAL A 1 157 ? -8.285 6.332 15.626 1.00 93.94 157 VAL A O 1
ATOM 1224 N N . THR A 1 158 ? -7.355 7.212 17.467 1.00 93.81 158 THR A N 1
ATOM 1225 C CA . THR A 1 158 ? -7.832 8.587 17.245 1.00 93.81 158 THR A CA 1
ATOM 1226 C C . THR A 1 158 ? -7.303 9.165 15.934 1.00 93.81 158 THR A C 1
ATOM 1228 O O . THR A 1 158 ? -8.076 9.669 15.117 1.00 93.81 158 THR A O 1
ATOM 1231 N N . THR A 1 159 ? -5.996 9.033 15.699 1.00 95.12 159 THR A N 1
ATOM 1232 C CA . THR A 1 159 ? -5.332 9.462 14.464 1.00 95.12 159 THR A CA 1
ATOM 1233 C C . THR A 1 159 ? -5.909 8.735 13.257 1.00 95.12 159 THR A C 1
ATOM 1235 O O . THR A 1 159 ? -6.320 9.377 12.293 1.00 95.12 159 THR A O 1
ATOM 1238 N N . GLY A 1 160 ? -5.985 7.402 13.309 1.00 94.62 160 GLY A N 1
ATOM 1239 C CA . GLY A 1 160 ? -6.493 6.619 12.188 1.00 94.62 160 GLY A CA 1
ATOM 1240 C C . GLY A 1 160 ? -7.973 6.884 11.892 1.00 94.62 160 GLY A C 1
ATOM 1241 O O . GLY A 1 160 ? -8.341 7.011 10.728 1.00 94.62 160 GLY A O 1
ATOM 1242 N N . LYS A 1 161 ? -8.815 7.071 12.915 1.00 95.19 161 LYS A N 1
ATOM 1243 C CA . LYS A 1 161 ? -10.228 7.447 12.748 1.00 95.19 161 LYS A CA 1
ATOM 1244 C C . LYS A 1 161 ? -10.377 8.777 12.017 1.00 95.19 161 LYS A C 1
ATOM 1246 O O . LYS A 1 161 ? -11.059 8.831 10.997 1.00 95.19 161 LYS A O 1
ATOM 1251 N N . LYS A 1 162 ? -9.664 9.812 12.476 1.00 95.94 162 LYS A N 1
ATOM 1252 C CA . LYS A 1 162 ? -9.666 11.132 11.834 1.00 95.94 162 LYS A CA 1
ATOM 1253 C C . LYS A 1 162 ? -9.239 11.046 10.367 1.00 95.94 162 LYS A C 1
ATOM 1255 O O . LYS A 1 162 ? -9.854 11.667 9.511 1.00 95.94 162 LYS A O 1
ATOM 1260 N N . MET A 1 163 ? -8.235 10.222 10.057 1.00 94.31 163 MET A N 1
ATOM 1261 C CA . MET A 1 163 ? -7.809 10.005 8.672 1.00 94.31 163 MET A CA 1
ATOM 1262 C C . MET A 1 163 ? -8.915 9.403 7.794 1.00 94.31 163 MET A C 1
ATOM 1264 O O . MET A 1 163 ? -9.065 9.830 6.652 1.00 94.31 163 MET A O 1
ATOM 1268 N N . ILE A 1 164 ? -9.684 8.428 8.294 1.00 94.31 164 ILE A N 1
ATOM 1269 C CA . ILE A 1 164 ? -10.804 7.834 7.541 1.00 94.31 164 ILE A CA 1
ATOM 1270 C C . ILE A 1 164 ? -11.954 8.839 7.396 1.00 94.31 164 ILE A C 1
ATOM 1272 O O . ILE A 1 164 ? -12.550 8.921 6.327 1.00 94.31 164 ILE A O 1
ATOM 1276 N N . GLU A 1 165 ? -12.241 9.638 8.425 1.00 93.69 165 GLU A N 1
ATOM 1277 C CA . GLU A 1 165 ? -13.249 10.705 8.361 1.00 93.69 165 GLU A CA 1
ATOM 1278 C C . GLU A 1 165 ? -12.881 11.780 7.329 1.00 93.69 165 GLU A C 1
ATOM 1280 O O . GLU A 1 165 ? -13.722 12.176 6.523 1.00 93.69 165 GLU A O 1
ATOM 1285 N N . ASP A 1 166 ? -11.623 12.221 7.307 1.00 91.88 166 ASP A N 1
ATOM 1286 C CA . ASP A 1 166 ? -11.129 13.196 6.331 1.00 91.88 166 ASP A CA 1
ATOM 1287 C C . ASP A 1 166 ? -11.156 12.621 4.903 1.00 91.88 166 ASP A C 1
ATOM 1289 O O . ASP A 1 166 ? -11.528 13.321 3.959 1.00 91.88 166 ASP A O 1
ATOM 1293 N N . LEU A 1 167 ? -10.842 11.329 4.740 1.00 91.31 167 LEU A N 1
ATOM 1294 C CA . LEU A 1 167 ? -10.999 10.617 3.468 1.00 91.31 167 LEU A CA 1
ATOM 1295 C C . LEU A 1 167 ? -12.461 10.528 3.027 1.00 91.31 167 LEU A C 1
ATOM 1297 O O . LEU A 1 167 ? -12.748 10.747 1.854 1.00 91.31 167 LEU A O 1
ATOM 1301 N N . HIS A 1 168 ? -13.379 10.238 3.947 1.00 90.69 168 HIS A N 1
ATOM 1302 C CA . HIS A 1 168 ? -14.806 10.137 3.654 1.00 90.69 168 HIS A CA 1
ATOM 1303 C C . HIS A 1 168 ? -15.411 11.482 3.242 1.00 90.69 168 HIS A C 1
ATOM 1305 O O . HIS A 1 168 ? -16.223 11.529 2.323 1.00 90.69 168 HIS A O 1
ATOM 1311 N N . LYS A 1 169 ? -14.964 12.582 3.864 1.00 89.88 169 LYS A N 1
ATOM 1312 C CA . LYS A 1 169 ? -15.343 13.946 3.466 1.00 89.88 169 LYS A CA 1
ATOM 1313 C C . LYS A 1 169 ? -14.841 14.303 2.067 1.00 89.88 169 LYS A C 1
ATOM 1315 O O . LYS A 1 169 ? -15.565 14.947 1.317 1.00 89.88 169 LYS A O 1
ATOM 1320 N N . ALA A 1 170 ? -13.611 13.912 1.728 1.00 87.81 170 ALA A N 1
ATOM 1321 C CA . ALA A 1 170 ? -13.016 14.210 0.424 1.00 87.81 170 ALA A CA 1
ATOM 1322 C C . ALA A 1 170 ? -13.588 13.335 -0.704 1.00 87.81 170 ALA A C 1
ATOM 1324 O O . ALA A 1 170 ? -13.796 13.807 -1.818 1.00 87.81 170 ALA A O 1
ATOM 1325 N N . SER A 1 171 ? -13.834 12.057 -0.417 1.00 83.38 171 SER A N 1
ATOM 1326 C CA . SER A 1 171 ? -14.384 11.081 -1.354 1.00 83.38 171 SER A CA 1
ATOM 1327 C C . SER A 1 171 ? -15.258 10.073 -0.598 1.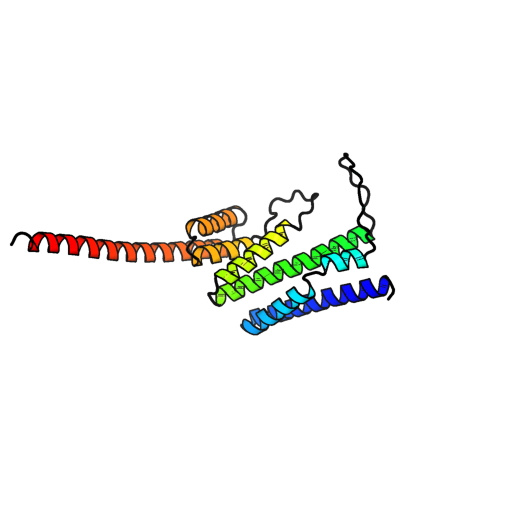00 83.38 171 SER A C 1
ATOM 1329 O O . SER A 1 171 ? -14.720 9.203 0.094 1.00 83.38 171 SER A O 1
ATOM 1331 N N . PRO A 1 172 ? -16.593 10.149 -0.713 1.00 85.94 172 PRO A N 1
ATOM 1332 C CA . PRO A 1 172 ? -17.475 9.179 -0.078 1.00 85.94 172 PRO A CA 1
ATOM 1333 C C . PRO A 1 172 ? -17.306 7.790 -0.713 1.00 85.94 172 PRO A C 1
ATOM 1335 O O . PRO A 1 172 ? -17.693 7.569 -1.858 1.00 85.94 172 PRO A O 1
ATOM 1338 N N . ASP A 1 173 ? -16.731 6.846 0.033 1.00 87.50 173 ASP A N 1
ATOM 1339 C CA . ASP A 1 173 ? -16.592 5.435 -0.355 1.00 87.50 173 ASP A CA 1
ATOM 1340 C C . ASP A 1 173 ? -17.290 4.545 0.696 1.00 87.50 173 ASP A C 1
ATOM 1342 O O . ASP A 1 173 ? -17.047 4.726 1.900 1.00 87.50 173 ASP A O 1
ATOM 1346 N N . PRO A 1 174 ? -18.132 3.571 0.291 1.00 91.19 174 PRO A N 1
ATOM 1347 C CA . PRO A 1 174 ? -18.724 2.583 1.198 1.00 91.19 174 PRO A CA 1
ATOM 1348 C C . PRO A 1 174 ? -17.705 1.852 2.087 1.00 91.19 174 PRO A C 1
ATOM 1350 O O . PRO A 1 174 ? -18.017 1.489 3.223 1.00 91.19 174 PRO A O 1
ATOM 1353 N N . ALA A 1 175 ? -16.472 1.659 1.611 1.00 90.62 175 ALA A N 1
ATOM 1354 C CA . ALA A 1 175 ? -15.402 1.041 2.387 1.00 90.62 175 ALA A CA 1
ATOM 1355 C C . ALA A 1 175 ? -15.021 1.866 3.629 1.00 90.62 175 ALA A C 1
ATOM 1357 O O . ALA A 1 175 ? -14.674 1.289 4.662 1.00 90.62 175 ALA A O 1
ATOM 1358 N N . PHE A 1 176 ? -15.106 3.198 3.552 1.00 92.19 176 PHE A N 1
ATOM 1359 C CA . PHE A 1 176 ? -14.805 4.087 4.677 1.00 92.19 176 PHE A CA 1
ATOM 1360 C C . PHE A 1 176 ? -15.904 4.031 5.734 1.00 92.19 176 PHE A C 1
ATOM 1362 O O . PHE A 1 176 ? -15.599 3.937 6.920 1.00 92.19 176 PHE A O 1
ATOM 1369 N N . VAL A 1 177 ? -17.168 4.005 5.301 1.00 92.56 177 VAL A N 1
ATOM 1370 C CA . VAL A 1 177 ? -18.326 3.857 6.196 1.00 92.56 177 VAL A CA 1
ATOM 1371 C C . VAL A 1 177 ? -18.227 2.545 6.967 1.00 92.56 177 VAL A C 1
ATOM 1373 O O . VAL A 1 177 ? -18.242 2.549 8.195 1.00 92.56 177 VAL A O 1
ATOM 1376 N N . LYS A 1 178 ? -17.997 1.434 6.254 1.00 93.69 178 LYS A N 1
ATOM 1377 C CA . LYS A 1 178 ? -17.828 0.115 6.869 1.00 93.69 178 LYS A CA 1
ATOM 1378 C C . LYS A 1 178 ? -16.701 0.100 7.906 1.00 93.69 178 LYS A C 1
ATOM 1380 O O . LYS A 1 178 ? -16.894 -0.413 9.002 1.00 93.69 178 LYS A O 1
ATOM 1385 N N . ALA A 1 179 ? -15.547 0.688 7.588 1.00 91.19 179 ALA A N 1
ATOM 1386 C CA . ALA A 1 179 ? -14.419 0.744 8.517 1.00 91.19 179 ALA A CA 1
ATOM 1387 C C . ALA A 1 179 ? -14.718 1.583 9.772 1.00 91.19 179 ALA A C 1
ATOM 1389 O O . ALA A 1 179 ? -14.301 1.214 10.869 1.00 91.19 179 ALA A O 1
ATOM 1390 N N . LEU A 1 180 ? -15.444 2.698 9.632 1.00 92.44 180 LEU A N 1
ATOM 1391 C CA . LEU A 1 180 ? -15.865 3.518 10.771 1.00 92.44 180 LEU A CA 1
ATOM 1392 C C . LEU A 1 180 ? -16.888 2.790 11.648 1.00 92.44 180 LEU A C 1
ATOM 1394 O O . LEU A 1 180 ? -16.823 2.904 12.870 1.00 92.44 180 LEU A O 1
ATOM 1398 N N . ASP A 1 181 ? -17.809 2.034 11.056 1.00 93.81 181 ASP A N 1
ATOM 1399 C CA . ASP A 1 181 ? -18.809 1.276 11.809 1.00 93.81 181 ASP A CA 1
ATOM 1400 C C . ASP A 1 181 ? -18.201 0.064 12.528 1.00 93.81 181 ASP A C 1
ATOM 1402 O O . ASP A 1 181 ? -18.497 -0.160 13.704 1.00 93.81 181 ASP A O 1
ATOM 1406 N N . GLU A 1 182 ? -17.276 -0.656 11.885 1.00 92.88 182 GLU A N 1
ATOM 1407 C CA . GLU A 1 182 ? -16.460 -1.690 12.538 1.00 92.88 182 GLU A CA 1
ATOM 1408 C C . GLU A 1 182 ? -15.676 -1.104 13.721 1.00 92.88 182 GLU A C 1
ATOM 1410 O O . GLU A 1 182 ? -15.659 -1.686 14.808 1.00 92.88 182 GLU A O 1
ATOM 1415 N N . LEU A 1 183 ? -15.088 0.085 13.549 1.00 92.31 183 LEU A N 1
ATOM 1416 C CA . LEU A 1 183 ? -14.368 0.760 14.623 1.00 92.31 183 LEU A CA 1
ATOM 1417 C C . LEU A 1 183 ? -15.288 1.124 15.796 1.00 92.31 183 LEU A C 1
ATOM 1419 O O . LEU A 1 183 ? -14.924 0.869 16.941 1.00 92.31 183 LEU A O 1
ATOM 1423 N N . LYS A 1 184 ? -16.483 1.671 15.539 1.00 92.69 184 LYS A N 1
ATOM 1424 C CA . LYS A 1 184 ? -17.463 1.979 16.598 1.00 92.69 184 LYS A CA 1
ATOM 1425 C C . LYS A 1 184 ? -17.848 0.729 17.388 1.00 92.69 184 LYS A C 1
ATOM 1427 O O . LYS A 1 184 ? -17.986 0.794 18.610 1.00 92.69 184 LYS A O 1
ATOM 1432 N N . LEU A 1 185 ? -18.016 -0.407 16.708 1.00 92.62 185 LEU A N 1
ATOM 1433 C CA . LEU A 1 185 ? -18.332 -1.678 17.355 1.00 92.62 185 LEU A CA 1
ATOM 1434 C C . LEU A 1 185 ? -17.172 -2.158 18.243 1.00 92.62 185 LEU A C 1
ATOM 1436 O O . LEU A 1 185 ? -17.395 -2.542 19.392 1.00 92.62 185 LEU A O 1
ATOM 1440 N N . GLU A 1 186 ? -15.934 -2.084 17.744 1.00 90.44 186 GLU A N 1
ATOM 1441 C CA . GLU A 1 186 ? -14.726 -2.412 18.514 1.00 90.44 186 GLU A CA 1
ATOM 1442 C C . GLU A 1 186 ? -14.529 -1.473 19.721 1.00 90.44 186 GLU A C 1
ATOM 1444 O O . GLU A 1 186 ? -14.148 -1.930 20.802 1.00 90.44 186 GLU A O 1
ATOM 1449 N N . GLU A 1 187 ? -14.803 -0.173 19.566 1.00 91.44 187 GLU A N 1
ATOM 1450 C CA . GLU A 1 187 ? -14.752 0.833 20.636 1.00 91.44 187 GLU A CA 1
ATOM 1451 C C . GLU A 1 187 ? -15.799 0.547 21.720 1.00 91.44 187 GLU A C 1
ATOM 1453 O O . GLU A 1 187 ? -15.457 0.522 22.905 1.00 91.44 187 GLU A O 1
ATOM 1458 N N . LYS A 1 188 ? -17.046 0.251 21.332 1.00 92.75 188 LYS A N 1
ATOM 1459 C CA . LYS A 1 188 ? -18.122 -0.111 22.265 1.00 92.75 188 LYS A CA 1
ATOM 1460 C C . LYS A 1 188 ? -17.768 -1.363 23.068 1.00 92.75 188 LYS A C 1
ATOM 1462 O O . LYS A 1 188 ? -17.832 -1.339 24.295 1.00 92.75 188 LYS A O 1
ATOM 1467 N N . ALA A 1 189 ? -17.300 -2.416 22.398 1.00 90.94 189 ALA A N 1
ATOM 1468 C CA . ALA A 1 189 ? -16.881 -3.648 23.062 1.00 90.94 189 ALA A CA 1
ATOM 1469 C C . ALA A 1 189 ? -15.701 -3.424 24.029 1.00 90.94 189 ALA A C 1
ATOM 1471 O O . ALA A 1 189 ? -15.611 -4.067 25.076 1.00 90.94 189 ALA A O 1
ATOM 1472 N N . ARG A 1 190 ? -14.782 -2.508 23.698 1.00 88.69 190 ARG A N 1
ATOM 1473 C CA . ARG A 1 190 ? -13.669 -2.132 24.579 1.00 88.69 190 ARG A CA 1
ATOM 1474 C C . ARG A 1 190 ? -14.150 -1.336 25.790 1.00 88.69 190 ARG A C 1
ATOM 1476 O O . ARG A 1 190 ? -13.700 -1.621 26.895 1.00 88.69 190 ARG A O 1
ATOM 1483 N N . SER A 1 191 ? -15.069 -0.391 25.594 1.00 89.69 191 SER A N 1
ATOM 1484 C CA . SER A 1 191 ? -15.682 0.376 26.684 1.00 89.69 191 SER A CA 1
ATOM 1485 C C . SER A 1 191 ? -16.418 -0.539 27.656 1.00 89.69 191 SER A C 1
ATOM 1487 O O . SER A 1 191 ? -16.173 -0.466 28.850 1.00 89.69 191 SER A O 1
ATOM 1489 N N . GLU A 1 192 ? -17.235 -1.469 27.158 1.00 92.50 192 GLU A N 1
ATOM 1490 C CA . GLU A 1 192 ? -17.977 -2.414 28.002 1.00 92.50 192 GLU A CA 1
ATOM 1491 C C . GLU A 1 192 ? -17.042 -3.303 28.835 1.00 92.50 192 GLU A C 1
ATOM 1493 O O . GLU A 1 192 ? -17.284 -3.523 30.023 1.00 92.50 192 GLU A O 1
ATOM 1498 N N . LYS A 1 193 ? -15.937 -3.780 28.243 1.00 90.31 193 LYS A N 1
ATOM 1499 C CA . LYS A 1 193 ? -14.903 -4.530 28.975 1.00 90.31 193 LYS A CA 1
ATOM 1500 C C . LYS A 1 193 ? -14.226 -3.673 30.041 1.00 90.31 193 LYS A C 1
ATOM 1502 O O . LYS A 1 193 ? -14.043 -4.145 31.162 1.00 90.31 193 LYS A O 1
ATOM 1507 N N . ASN A 1 194 ? -13.877 -2.432 29.711 1.00 89.12 194 ASN A N 1
ATOM 1508 C CA . ASN A 1 194 ? -13.277 -1.504 30.665 1.00 89.12 194 ASN A CA 1
ATOM 1509 C C . ASN A 1 194 ? -14.247 -1.210 31.820 1.00 89.12 194 ASN A C 1
ATOM 1511 O O . ASN A 1 194 ? -13.864 -1.327 32.980 1.00 89.12 194 ASN A O 1
ATOM 1515 N N . ASP A 1 195 ? -15.516 -0.924 31.530 1.00 90.62 195 ASP A N 1
ATOM 1516 C CA . ASP A 1 195 ? -16.547 -0.645 32.534 1.00 90.62 195 ASP A CA 1
ATOM 1517 C C . ASP A 1 195 ? -16.763 -1.834 33.476 1.00 90.62 195 ASP A C 1
ATOM 1519 O O . ASP A 1 195 ? -16.889 -1.657 34.690 1.00 90.62 195 ASP A O 1
ATOM 1523 N N . GLN A 1 196 ? -16.758 -3.062 32.948 1.00 89.25 196 GLN A N 1
ATOM 1524 C CA . GLN A 1 196 ? -16.815 -4.280 33.760 1.00 89.25 196 GLN A CA 1
ATOM 1525 C C . GLN A 1 196 ? -15.592 -4.413 34.681 1.00 89.25 196 GLN A C 1
ATOM 1527 O O . GLN A 1 196 ? -15.747 -4.729 35.863 1.00 89.25 196 GLN A O 1
ATOM 1532 N N . GLN A 1 197 ? -14.387 -4.128 34.176 1.00 88.19 197 GLN A N 1
ATOM 1533 C CA . GLN A 1 197 ? -13.160 -4.148 34.979 1.00 88.19 197 GLN A CA 1
ATOM 1534 C C . GLN A 1 197 ? -13.185 -3.091 36.089 1.00 88.19 197 GLN A C 1
ATOM 1536 O O . GLN A 1 197 ? -12.906 -3.416 37.246 1.00 88.19 197 GLN A O 1
ATOM 1541 N N . PHE A 1 198 ? -13.591 -1.858 35.776 1.00 87.50 198 PHE A N 1
ATOM 1542 C CA . PHE A 1 198 ? -13.724 -0.790 36.766 1.00 87.50 198 PHE A CA 1
ATOM 1543 C C . PHE A 1 198 ? -14.763 -1.144 37.834 1.00 87.50 198 PHE A C 1
ATOM 1545 O O . PHE A 1 198 ? -14.467 -1.051 39.025 1.00 87.50 198 PHE A O 1
ATOM 1552 N N . ARG A 1 199 ? -15.944 -1.652 37.454 1.00 87.81 199 ARG A N 1
ATOM 1553 C CA . ARG A 1 199 ? -16.960 -2.128 38.416 1.00 87.81 199 ARG A CA 1
ATOM 1554 C C . ARG A 1 199 ? -16.411 -3.214 39.354 1.00 87.81 199 ARG A C 1
ATOM 1556 O O . ARG A 1 199 ? -16.679 -3.179 40.558 1.00 87.81 199 ARG A O 1
ATOM 1563 N N . GLY A 1 200 ? -15.613 -4.148 38.833 1.00 84.75 200 GLY A N 1
ATOM 1564 C CA . GLY A 1 200 ? -14.945 -5.188 39.626 1.00 84.75 200 GLY A CA 1
ATOM 1565 C C . GLY A 1 200 ? -13.868 -4.652 40.581 1.00 84.75 200 GLY A C 1
ATOM 1566 O O . GLY A 1 200 ? -13.696 -5.174 41.682 1.00 84.75 200 GLY A O 1
ATOM 1567 N N . MET A 1 201 ? -13.159 -3.587 40.197 1.00 82.19 201 MET A N 1
ATOM 1568 C CA . MET A 1 201 ? -12.172 -2.922 41.055 1.00 82.19 201 MET A CA 1
ATOM 1569 C C . MET A 1 201 ? -12.830 -2.121 42.188 1.00 82.19 201 MET A C 1
ATOM 1571 O O . MET A 1 201 ? -12.402 -2.237 43.333 1.00 82.19 201 MET A O 1
ATOM 1575 N N . PHE A 1 202 ? -13.899 -1.365 41.914 1.00 75.75 202 PHE A N 1
ATOM 1576 C CA . PHE A 1 202 ? -14.582 -0.556 42.937 1.00 75.75 202 PHE A CA 1
ATOM 1577 C C . PHE A 1 202 ? -15.381 -1.389 43.953 1.00 75.75 202 PHE A C 1
ATOM 1579 O O . PHE A 1 202 ? -15.503 -0.992 45.112 1.00 75.75 202 PHE A O 1
ATOM 1586 N N . SER A 1 203 ? -15.892 -2.558 43.556 1.00 75.12 203 SER A N 1
ATOM 1587 C CA . SER A 1 203 ? -16.567 -3.489 44.475 1.00 75.12 203 SER A CA 1
ATOM 1588 C C . SER A 1 203 ? -15.593 -4.148 45.461 1.00 75.12 203 SER A C 1
ATOM 1590 O O . SER A 1 203 ? -15.881 -4.188 46.656 1.00 75.12 203 SER A O 1
ATOM 1592 N N . LYS A 1 204 ? -14.394 -4.554 45.015 1.00 65.38 204 LYS A N 1
ATOM 1593 C CA . LYS A 1 204 ? -13.346 -5.113 45.894 1.00 65.38 204 LYS A CA 1
ATOM 1594 C C . LYS A 1 204 ? -12.809 -4.118 46.930 1.00 65.38 204 LYS A C 1
ATOM 1596 O O . LYS A 1 204 ? -12.447 -4.524 48.033 1.00 65.38 204 LYS A O 1
ATOM 1601 N N . SER A 1 205 ? -12.764 -2.826 46.607 1.00 59.94 205 SER A N 1
ATOM 1602 C CA . SER A 1 205 ? -12.320 -1.784 47.546 1.00 59.94 205 SER A CA 1
ATOM 1603 C C . SER A 1 205 ? -13.301 -1.573 48.707 1.00 59.94 205 SER A C 1
ATOM 1605 O O . SER A 1 205 ? -12.869 -1.290 49.822 1.00 59.94 205 SER A O 1
ATOM 1607 N N . LYS A 1 206 ? -14.611 -1.767 48.478 1.00 61.53 206 LYS A N 1
ATOM 1608 C CA . LYS A 1 206 ? -15.638 -1.692 49.534 1.00 61.53 206 LYS A CA 1
ATOM 1609 C C . LYS A 1 206 ? -15.549 -2.847 50.537 1.00 61.53 206 LYS A C 1
ATOM 1611 O O . LYS A 1 206 ? -15.781 -2.620 51.722 1.00 61.53 206 LYS A O 1
ATOM 1616 N N . ASP A 1 207 ? -15.179 -4.047 50.093 1.00 60.00 207 ASP A N 1
ATOM 1617 C CA . ASP A 1 207 ? -15.025 -5.201 50.992 1.00 60.00 207 ASP A CA 1
ATOM 1618 C C . ASP A 1 207 ? -13.748 -5.136 51.839 1.00 60.00 207 ASP A C 1
ATOM 1620 O O . ASP A 1 207 ? -13.771 -5.516 53.008 1.00 60.00 207 ASP A O 1
ATOM 1624 N N . LYS A 1 208 ? -12.649 -4.582 51.307 1.00 58.78 208 LYS A N 1
ATOM 1625 C CA . LYS A 1 208 ? -11.418 -4.383 52.096 1.00 58.78 208 LYS A CA 1
ATOM 1626 C C . LYS A 1 208 ? -11.573 -3.341 53.209 1.00 58.78 208 LYS A C 1
ATOM 1628 O O . LYS A 1 208 ? -10.984 -3.519 54.268 1.00 58.78 208 LYS A O 1
ATOM 1633 N N . GLY A 1 209 ? -12.384 -2.300 53.005 1.00 57.03 209 GLY A N 1
ATOM 1634 C CA . GLY A 1 209 ? -12.700 -1.323 54.056 1.00 57.03 209 GLY A CA 1
ATOM 1635 C C . GLY A 1 209 ? -13.514 -1.922 55.208 1.00 57.03 209 GLY A C 1
ATOM 1636 O O . GLY A 1 209 ? -13.246 -1.626 56.363 1.00 57.03 209 GLY A O 1
ATOM 1637 N N . LYS A 1 210 ? -14.444 -2.841 54.912 1.00 57.69 210 LYS A N 1
ATOM 1638 C CA . LYS A 1 210 ? -15.263 -3.523 55.931 1.00 57.69 210 LYS A CA 1
ATOM 1639 C C . LYS A 1 210 ? -14.518 -4.593 56.735 1.00 57.69 210 LYS A C 1
ATOM 1641 O O . LYS A 1 210 ? -14.970 -4.946 57.819 1.00 57.69 210 LYS A O 1
ATOM 1646 N N . GLN A 1 211 ? -13.423 -5.143 56.209 1.00 54.59 211 GLN A N 1
ATOM 1647 C CA . GLN A 1 211 ? -12.595 -6.120 56.929 1.00 54.59 211 GLN A CA 1
ATOM 1648 C C . GLN A 1 211 ? -11.555 -5.476 57.856 1.00 54.59 211 GLN A C 1
ATOM 1650 O O . GLN A 1 211 ? -11.072 -6.158 58.747 1.00 54.59 211 GLN A O 1
ATOM 1655 N N . ALA A 1 212 ? -11.225 -4.193 57.674 1.00 54.38 212 ALA A N 1
ATOM 1656 C CA . ALA A 1 212 ? -10.287 -3.470 58.538 1.00 54.38 212 ALA A CA 1
ATOM 1657 C C . ALA A 1 212 ? -10.948 -2.827 59.779 1.00 54.38 212 ALA A C 1
ATOM 1659 O O . ALA A 1 212 ? -10.243 -2.340 60.655 1.00 54.38 212 ALA A O 1
ATOM 1660 N N . GLU A 1 213 ? -12.284 -2.823 59.857 1.00 52.75 213 GLU A N 1
ATOM 1661 C CA . GLU A 1 213 ? -13.078 -2.311 60.993 1.00 52.75 213 GLU A CA 1
ATOM 1662 C C . GLU A 1 213 ? -13.584 -3.421 61.945 1.00 52.75 213 GLU A C 1
ATOM 1664 O O . GLU A 1 213 ? -14.480 -3.187 62.756 1.00 52.75 213 GLU A O 1
ATOM 1669 N N . LYS A 1 214 ? -13.032 -4.636 61.857 1.00 44.94 214 LYS A N 1
ATOM 1670 C CA . LYS A 1 214 ? -13.268 -5.733 62.811 1.00 44.94 214 LYS A CA 1
ATOM 1671 C C . LYS A 1 214 ? -11.964 -6.156 63.463 1.00 44.94 214 LYS A C 1
ATOM 1673 O O . LYS A 1 214 ? -12.034 -6.539 64.649 1.00 44.94 214 LYS A O 1
#

Foldseek 3Di:
DDLVVLVVVLVVLLVVLLVLQVVLVVCVVVVVLPSSLVSLVVSCVSLPPCLVSLCVSLPPDPPPDDDDPDPDDDDDDPSRVVSLVSNLSSLVSNLVSLLSNLVSCVVVVVLVSSLVSLVSSQVSLQVNDDPPDPDPPSTDLSSLLSNLSSCCSVVVVPVSLVSLVVSCVSPNDPVSVVVNVVSVVVVVVVVVVVVVVVVVVVVVVVVVVVVVVD

Radius of gyration: 25.23 Å; chains: 1; bounding box: 45×51×92 Å

Organism: NCBI:txid269621

pLDDT: mean 82.13, std 17.97, range [27.62, 98.0]

Sequence (214 aa):
MTHVERQKQLSETIDKAIQVRLQGNDKLKAGDLQGALQDYYSVLFSLRGLDGSIQEAMGAAPRLGCPSQSGTEPPLDDDVKAQRELTDKVKQAIVSTHINMAMIHSKKANWKRSLDCALEARKLSLSCKRADEYSLNRDNPKAKFREAQARIKLGEVTTGKKMIEDLHKASPDPAFVKALDELKLEEKARSEKNDQQFRGMFSKSKDKGKQAEK

Secondary structure (DSSP, 8-state):
--HHHHHHHHHHHHHHHHHHHHHHHHHHHHT-HHHHHHHHHHHHHHHTTHHHHHHHHTT-----------S-PPPPPHHHHHHHHHHHHHHHHHHHHHHHHHHHHHHTT-HHHHHHHHHHHHHHHHHS--SS---S--S-HHHHHHHHHHHHHTT-HHHHHHHHHHHHHHS--HHHHHHHHHHHHHHHHHHHHHHHHHHHHHHHHHHHHHHTT-